Protein AF-A0A530GAD6-F1 (afdb_monomer)

pLDDT: mean 91.6, std 12.55, range [44.88, 98.88]

Radius of gyration: 22.88 Å; Cα contacts (8 Å, |Δi|>4): 470; chains: 1; bounding box: 46×37×87 Å

Foldseek 3Di:
DDDDCPVPDDDWDQAKEKDFADQDCVVFAFEWEQVQQPDQGKTKGKDASLVSRQVRMDIGRIPLAADDKDKWDKAKDFQAQFQVWAAPNFTWGWDCDPRKIFTAGPPGGGQWIWHADGRRMIMIMGNHGIDFDPCVVPVPCPRQKDWRAWRTMKIKTKMWGAHNVGRIDIDMDMDTCTVRYMYGHD

Nearest PDB structures (foldseek):
  4ki3-assembly4_L  TM=4.707E-01  e=9.978E-01  Yersinia pestis biovar Medievalis str. Harbin 35
  5jq6-assembly1_A  TM=2.395E-01  e=5.665E-01  Staphylococcus aureus
  3wyc-assembly1_B  TM=3.839E-01  e=6.836E+00  Ureibacillus thermosphaericus
  6wpx-assembly1_A  TM=1.412E-01  e=1.401E+00  Bacillus licheniformis

Structure (mmCIF, N/CA/C/O backbone):
data_AF-A0A530GAD6-F1
#
_entry.id   AF-A0A530GAD6-F1
#
loop_
_atom_site.group_PDB
_atom_site.id
_atom_site.type_symbol
_atom_site.label_atom_id
_atom_site.label_alt_id
_atom_site.label_comp_id
_atom_site.label_asym_id
_atom_site.label_entity_id
_atom_site.label_seq_id
_atom_site.pdbx_PDB_ins_code
_atom_site.Cartn_x
_atom_site.Cartn_y
_atom_site.Cartn_z
_atom_site.occupancy
_atom_site.B_iso_or_equiv
_atom_site.auth_seq_id
_atom_site.auth_comp_id
_atom_site.auth_asym_id
_atom_site.auth_atom_id
_atom_site.pdbx_PDB_model_num
ATOM 1 N N . MET A 1 1 ? -26.784 7.517 62.027 1.00 44.88 1 MET A N 1
ATOM 2 C CA . MET A 1 1 ? -26.936 6.560 60.916 1.00 44.88 1 MET A CA 1
ATOM 3 C C . MET A 1 1 ? -26.177 7.146 59.741 1.00 44.88 1 MET A C 1
ATOM 5 O O . MET A 1 1 ? -26.643 8.127 59.183 1.00 44.88 1 MET A O 1
ATOM 9 N N . SER A 1 2 ? -24.962 6.662 59.487 1.00 61.94 2 SER A N 1
ATOM 10 C CA . SER A 1 2 ? -24.194 7.026 58.292 1.00 61.94 2 SER A CA 1
ATOM 11 C C . SER A 1 2 ? -24.569 6.016 57.224 1.00 61.94 2 SER A C 1
ATOM 13 O O . SER A 1 2 ? -24.397 4.819 57.446 1.00 61.94 2 SER A O 1
ATOM 15 N N . THR A 1 3 ? -25.150 6.474 56.126 1.00 65.38 3 THR A N 1
ATOM 16 C CA . THR A 1 3 ? -25.434 5.625 54.972 1.00 65.38 3 THR A CA 1
ATOM 17 C C . THR A 1 3 ? -24.118 5.438 54.227 1.00 65.38 3 THR A C 1
ATOM 19 O O . THR A 1 3 ? -23.579 6.396 53.681 1.00 65.38 3 THR A O 1
ATOM 22 N N . ASP A 1 4 ? -23.557 4.234 54.293 1.00 67.56 4 ASP A N 1
ATOM 23 C CA . ASP A 1 4 ? -22.415 3.835 53.474 1.00 67.56 4 ASP A CA 1
ATOM 24 C C . ASP A 1 4 ? -22.883 3.696 52.019 1.00 67.56 4 ASP A C 1
ATOM 26 O O . ASP A 1 4 ? -23.786 2.912 51.724 1.00 67.56 4 ASP A O 1
ATOM 30 N N . LEU A 1 5 ? -22.312 4.512 51.134 1.00 67.12 5 LEU A N 1
ATOM 31 C CA . LEU A 1 5 ? -22.577 4.502 49.693 1.00 67.12 5 LEU A CA 1
ATOM 32 C C . LEU A 1 5 ? -21.425 3.847 48.907 1.00 67.12 5 LEU A C 1
ATOM 34 O O . LEU A 1 5 ? -21.499 3.756 47.685 1.00 67.12 5 LEU A O 1
ATOM 38 N N . GLY A 1 6 ? -20.364 3.384 49.581 1.00 60.66 6 GLY A N 1
ATOM 39 C CA . GLY A 1 6 ? -19.106 2.967 48.956 1.00 60.66 6 GLY A CA 1
ATOM 40 C C . GLY A 1 6 ? -19.167 1.667 48.148 1.00 60.66 6 GLY A C 1
ATOM 41 O O . GLY A 1 6 ? -18.242 1.389 47.395 1.00 60.66 6 GLY A O 1
ATOM 42 N N . GLY A 1 7 ? -20.242 0.882 48.275 1.00 59.56 7 GLY A N 1
ATOM 43 C CA . GLY A 1 7 ? -20.440 -0.365 47.521 1.00 59.56 7 GLY A CA 1
ATOM 44 C C . GLY A 1 7 ? -21.379 -0.261 46.314 1.00 59.56 7 GLY A C 1
ATOM 45 O O . GLY A 1 7 ? -21.524 -1.240 45.590 1.00 59.56 7 GLY A O 1
ATOM 46 N N . ASN A 1 8 ? -22.029 0.891 46.107 1.00 58.72 8 ASN A N 1
ATOM 47 C CA . ASN A 1 8 ? -23.091 1.074 45.105 1.00 58.72 8 ASN A CA 1
ATOM 48 C C . ASN A 1 8 ? -22.800 2.186 44.084 1.00 58.72 8 ASN A C 1
ATOM 50 O O . ASN A 1 8 ? -23.647 2.456 43.234 1.00 58.72 8 ASN A O 1
ATOM 54 N N . ILE A 1 9 ? -21.639 2.841 44.178 1.00 67.12 9 ILE A N 1
ATOM 55 C CA . ILE A 1 9 ? -21.182 3.836 43.206 1.00 67.12 9 ILE A CA 1
ATOM 56 C C . ILE A 1 9 ? -20.204 3.134 42.262 1.00 67.12 9 ILE A C 1
ATOM 58 O O . ILE A 1 9 ? -19.034 2.956 42.595 1.00 67.12 9 ILE A O 1
ATOM 62 N N . GLY A 1 10 ? -20.713 2.692 41.113 1.00 63.88 10 GLY A N 1
ATOM 63 C CA . GLY A 1 10 ? -19.897 2.380 39.944 1.00 63.88 10 GLY A CA 1
ATOM 64 C C . GLY A 1 10 ? -19.768 3.641 39.097 1.00 63.88 10 GLY A C 1
ATOM 65 O O . GLY A 1 10 ? -20.766 4.321 38.869 1.00 63.88 10 GLY A O 1
ATOM 66 N N . PHE A 1 11 ? -18.547 3.969 38.690 1.00 64.12 11 PHE A N 1
ATOM 67 C CA . PHE A 1 11 ? -18.317 4.848 37.552 1.00 64.12 11 PHE A CA 1
ATOM 68 C C . PHE A 1 11 ? -18.058 3.901 36.391 1.00 64.12 11 PHE A C 1
ATOM 70 O O . PHE A 1 11 ? -17.063 3.171 36.424 1.00 64.12 11 PHE A O 1
ATOM 77 N N . ASP A 1 12 ? -18.997 3.827 35.456 1.00 67.44 12 ASP A N 1
ATOM 78 C CA . ASP A 1 12 ? -18.700 3.193 34.180 1.00 67.44 12 ASP A CA 1
ATOM 79 C C . ASP A 1 12 ? -17.682 4.098 33.456 1.00 67.44 12 ASP A C 1
ATOM 81 O O . ASP A 1 12 ? -17.669 5.310 33.667 1.00 67.44 12 ASP A O 1
ATOM 85 N N . ASP A 1 13 ? -16.728 3.502 32.740 1.00 70.00 13 ASP A N 1
ATOM 86 C CA . ASP A 1 13 ? -15.717 4.271 32.007 1.00 70.00 13 ASP A CA 1
ATOM 87 C C . ASP A 1 13 ? -16.354 4.820 30.732 1.00 70.00 13 ASP A C 1
ATOM 89 O O . ASP A 1 13 ? -16.746 4.050 29.849 1.00 70.00 13 ASP A O 1
ATOM 93 N N . ASP A 1 14 ? -16.481 6.139 30.684 1.00 80.06 14 ASP A N 1
ATOM 94 C CA . ASP A 1 14 ? -17.111 6.876 29.590 1.00 80.06 14 ASP A CA 1
ATOM 95 C C . ASP A 1 14 ? -16.174 6.933 28.363 1.00 80.06 14 ASP A C 1
ATOM 97 O O . ASP A 1 14 ? -16.618 6.941 27.224 1.00 80.06 14 ASP A O 1
ATOM 101 N N . ILE A 1 15 ? -14.849 6.839 28.561 1.00 87.31 15 ILE A N 1
ATOM 102 C CA . ILE A 1 15 ? -13.878 7.058 27.480 1.00 87.31 15 ILE A CA 1
ATOM 103 C C . ILE A 1 15 ? -13.803 5.835 26.543 1.00 87.31 15 ILE A C 1
ATOM 105 O O . ILE A 1 15 ? -13.568 4.703 26.992 1.00 87.31 15 ILE A O 1
ATOM 109 N N . PRO A 1 16 ? -13.877 6.024 25.213 1.00 95.88 16 PRO A N 1
ATOM 110 C CA . PRO A 1 16 ? -13.772 4.926 24.277 1.00 95.88 16 PRO A CA 1
ATOM 111 C C . PRO A 1 16 ? -12.318 4.459 24.173 1.00 95.88 16 PRO A C 1
ATOM 113 O O . PRO A 1 16 ? -11.353 5.174 24.446 1.00 95.88 16 PRO A O 1
ATOM 116 N N . SER A 1 17 ? -12.125 3.230 23.713 1.00 96.06 17 SER A N 1
ATOM 117 C CA . SER A 1 17 ? -10.806 2.684 23.401 1.00 96.06 17 SER A CA 1
ATOM 118 C C . SER A 1 17 ? -10.867 1.787 22.172 1.00 96.06 17 SER A C 1
ATOM 120 O O . SER A 1 17 ? -11.937 1.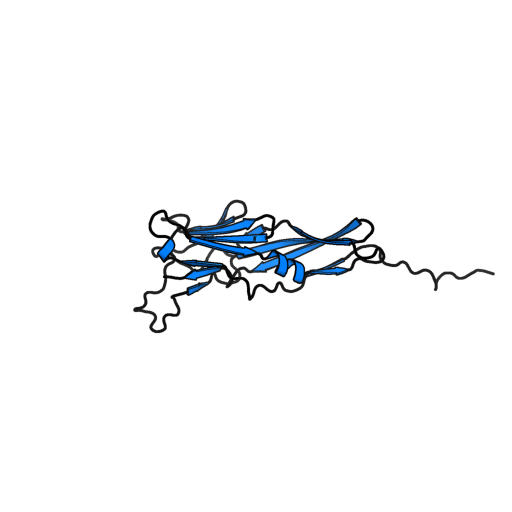428 21.679 1.00 96.06 17 SER A O 1
ATOM 122 N N . LEU A 1 18 ? -9.703 1.425 21.635 1.00 97.62 18 LEU A N 1
ATOM 123 C CA . LEU A 1 18 ? -9.624 0.456 20.552 1.00 97.62 18 LEU A CA 1
ATOM 124 C C . LEU A 1 18 ? -8.377 -0.405 20.644 1.00 97.62 18 LEU A C 1
ATOM 126 O O . LEU A 1 18 ? -7.340 0.006 21.166 1.00 97.62 18 LEU A O 1
ATOM 130 N N . THR A 1 19 ? -8.481 -1.591 20.058 1.00 97.62 19 THR A N 1
ATOM 131 C CA . THR A 1 19 ? -7.335 -2.451 19.776 1.00 97.62 19 THR A CA 1
ATOM 132 C C . THR A 1 19 ? -7.214 -2.658 18.274 1.00 97.62 19 THR A C 1
ATOM 134 O O . THR A 1 19 ? -8.217 -2.719 17.559 1.00 97.62 19 THR A O 1
ATOM 137 N N . VAL A 1 20 ? -5.974 -2.729 17.797 1.00 97.88 20 VAL A N 1
ATOM 138 C CA . VAL A 1 20 ? -5.651 -2.981 16.392 1.00 97.88 20 VAL A CA 1
ATOM 139 C C . VAL A 1 20 ? -5.006 -4.357 16.308 1.00 97.88 20 VAL A C 1
ATOM 141 O O . VAL A 1 20 ? -3.983 -4.611 16.944 1.00 97.88 20 VAL A O 1
ATOM 144 N N . GLY A 1 21 ? -5.647 -5.254 15.570 1.00 97.19 21 GLY A N 1
ATOM 145 C CA . GLY A 1 21 ? -5.148 -6.583 15.250 1.00 97.19 21 GLY A CA 1
ATOM 146 C C . GLY A 1 21 ? -4.355 -6.608 13.945 1.00 97.19 21 GLY A C 1
ATOM 147 O O . GLY A 1 21 ? -3.963 -5.581 13.394 1.00 97.19 21 GLY A O 1
ATOM 148 N N . THR A 1 22 ? -4.126 -7.816 13.440 1.00 96.12 22 THR A N 1
ATOM 149 C CA . THR A 1 22 ? -3.489 -8.033 12.139 1.00 96.12 22 THR A CA 1
ATOM 150 C C . THR A 1 22 ? -4.446 -7.652 11.012 1.00 96.12 22 THR A C 1
ATOM 152 O O . THR A 1 22 ? -5.594 -8.100 10.991 1.00 96.12 22 THR A O 1
ATOM 155 N N . VAL A 1 23 ? -3.966 -6.845 10.067 1.00 97.69 23 VAL A N 1
ATOM 156 C CA . VAL A 1 23 ? -4.655 -6.617 8.793 1.00 97.69 23 VAL A CA 1
ATOM 157 C C . VAL A 1 23 ? -4.572 -7.908 7.979 1.00 97.69 23 VAL A C 1
ATOM 159 O O . VAL A 1 23 ? -3.530 -8.549 7.946 1.00 97.69 23 VAL A O 1
ATOM 162 N N . ASN A 1 24 ? -5.687 -8.343 7.394 1.00 95.88 24 ASN A N 1
ATOM 163 C CA . ASN A 1 24 ? -5.696 -9.489 6.489 1.00 95.88 24 ASN A CA 1
ATOM 164 C C . ASN A 1 24 ? -5.748 -8.982 5.048 1.00 95.88 24 ASN A C 1
ATOM 166 O O . ASN A 1 24 ? -6.817 -8.624 4.551 1.00 95.88 24 ASN A O 1
ATOM 170 N N . GLU A 1 25 ? -4.589 -8.956 4.399 1.00 93.50 25 GLU A N 1
ATOM 171 C CA . GLU A 1 25 ? -4.427 -8.547 3.002 1.00 93.50 25 GLU A CA 1
ATOM 172 C C . GLU A 1 25 ? -4.198 -9.717 2.034 1.00 93.50 25 GLU A C 1
ATOM 174 O O . GLU A 1 25 ? -3.983 -9.486 0.851 1.00 93.50 25 GLU A O 1
ATOM 179 N N . SER A 1 26 ? -4.292 -10.977 2.478 1.00 90.94 26 SER A N 1
ATOM 180 C CA . SER A 1 26 ? -3.929 -12.146 1.650 1.00 90.94 26 SER A CA 1
ATOM 181 C C . SER A 1 26 ? -4.777 -12.330 0.383 1.00 90.94 26 SER A C 1
ATOM 183 O O . SER A 1 26 ? -4.405 -13.103 -0.493 1.00 90.94 26 SER A O 1
ATOM 185 N N . ALA A 1 27 ? -5.933 -11.667 0.295 1.00 92.56 27 ALA A N 1
ATOM 186 C CA . ALA A 1 27 ? -6.810 -11.681 -0.879 1.00 92.56 27 ALA A CA 1
ATOM 187 C C . ALA A 1 27 ? -6.708 -10.403 -1.734 1.00 92.56 27 ALA A C 1
ATOM 189 O O . ALA A 1 27 ? -7.470 -10.247 -2.687 1.00 92.56 27 ALA A O 1
ATOM 190 N N . ILE A 1 28 ? -5.832 -9.466 -1.366 1.00 97.38 28 ILE A N 1
ATOM 191 C CA . ILE A 1 28 ? -5.673 -8.177 -2.037 1.00 97.38 28 ILE A CA 1
ATOM 192 C C . ILE A 1 28 ? -4.409 -8.243 -2.887 1.00 97.38 28 ILE A C 1
ATOM 194 O O . ILE A 1 28 ? 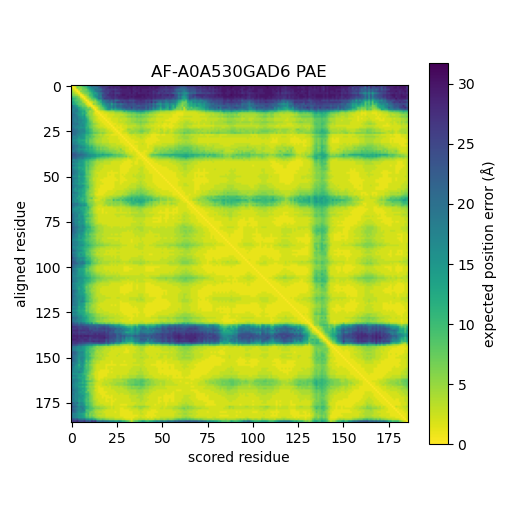-3.308 -8.309 -2.355 1.00 97.38 28 ILE A O 1
ATOM 198 N N . THR A 1 29 ? -4.560 -8.204 -4.205 1.00 97.25 29 THR A N 1
ATOM 199 C CA . THR A 1 29 ? -3.434 -8.228 -5.144 1.00 97.25 29 THR A CA 1
ATOM 200 C C . THR A 1 29 ? -3.637 -7.177 -6.224 1.00 97.25 29 THR A C 1
ATOM 202 O O . THR A 1 29 ? -4.753 -6.972 -6.707 1.00 97.25 29 THR A O 1
ATOM 205 N N . LEU A 1 30 ? -2.556 -6.508 -6.598 1.00 98.25 30 LEU A N 1
ATOM 206 C CA . LEU A 1 30 ? -2.474 -5.543 -7.679 1.00 98.25 30 LEU A CA 1
ATOM 207 C C . LEU A 1 30 ? -1.379 -6.046 -8.609 1.00 98.25 30 LEU A C 1
ATOM 209 O O . LEU A 1 30 ? -0.214 -6.044 -8.223 1.00 98.25 30 LEU A O 1
ATOM 213 N N . VAL A 1 31 ? -1.767 -6.493 -9.798 1.00 97.62 31 VAL A N 1
ATOM 214 C CA . VAL A 1 31 ? -0.844 -7.078 -10.770 1.00 97.62 31 VAL A CA 1
ATOM 215 C C . VAL A 1 31 ? -0.975 -6.322 -12.078 1.00 97.62 31 VAL A C 1
ATOM 217 O O . VAL A 1 31 ? -2.093 -6.151 -12.567 1.00 97.62 31 VAL A O 1
ATOM 220 N N . THR A 1 32 ? 0.147 -5.834 -12.592 1.00 97.62 32 THR A N 1
ATOM 221 C CA . THR A 1 32 ? 0.251 -5.224 -13.923 1.00 97.62 32 THR A CA 1
ATOM 222 C C . THR A 1 32 ? 1.028 -6.128 -14.870 1.00 97.62 32 THR A C 1
ATOM 224 O O . THR A 1 32 ? 1.715 -7.043 -14.426 1.00 97.62 32 THR A O 1
ATOM 227 N N . GLN A 1 33 ? 0.910 -5.854 -16.164 1.00 95.31 33 GLN A N 1
ATOM 228 C CA . GLN A 1 33 ? 1.501 -6.623 -17.248 1.00 95.31 33 GLN A CA 1
ATOM 229 C C . GLN A 1 33 ? 2.548 -5.816 -18.019 1.00 95.31 33 GLN A C 1
ATOM 231 O O . GLN A 1 33 ? 2.244 -4.792 -18.643 1.00 95.31 33 GLN A O 1
ATOM 236 N N . ASP A 1 34 ? 3.777 -6.321 -18.042 1.00 92.12 34 ASP A N 1
ATOM 237 C CA . ASP A 1 34 ? 4.932 -5.740 -18.719 1.00 92.12 34 ASP A CA 1
ATOM 238 C C . ASP A 1 34 ? 4.656 -5.502 -20.205 1.00 92.12 34 ASP A C 1
ATOM 240 O O . ASP A 1 34 ? 4.938 -4.414 -20.726 1.00 92.12 34 ASP A O 1
ATOM 244 N N . ALA A 1 35 ? 4.011 -6.458 -20.882 1.00 90.50 35 ALA A N 1
ATOM 245 C CA . ALA A 1 35 ? 3.670 -6.349 -22.299 1.00 90.50 35 ALA A CA 1
ATOM 246 C C . ALA A 1 35 ? 2.736 -5.168 -22.623 1.00 90.50 35 ALA A C 1
ATOM 248 O O . ALA A 1 35 ? 2.672 -4.710 -23.770 1.00 90.50 35 ALA A O 1
ATOM 249 N N . GLN A 1 36 ? 2.029 -4.630 -21.625 1.00 91.38 36 GLN A N 1
ATOM 250 C CA . GLN A 1 36 ? 1.154 -3.465 -21.770 1.00 91.38 36 GLN A CA 1
ATOM 251 C C . GLN A 1 36 ? 1.887 -2.126 -21.568 1.00 91.38 36 GLN A C 1
ATOM 253 O O . GLN A 1 36 ? 1.292 -1.061 -21.743 1.00 91.38 36 GLN A O 1
ATOM 258 N N . THR A 1 37 ? 3.191 -2.155 -21.282 1.00 90.44 37 THR A N 1
ATOM 259 C CA . THR A 1 37 ? 4.022 -0.963 -21.025 1.00 90.44 37 THR A CA 1
ATOM 260 C C . THR A 1 37 ? 4.941 -0.579 -22.194 1.00 90.44 37 THR A C 1
ATOM 262 O O . THR A 1 37 ? 5.872 0.213 -22.060 1.00 90.44 37 THR A O 1
ATOM 265 N N . ILE A 1 38 ? 4.685 -1.115 -23.394 1.00 85.12 38 ILE A N 1
ATOM 266 C CA . ILE A 1 38 ? 5.527 -0.872 -24.574 1.00 85.12 38 ILE A CA 1
ATOM 267 C C . ILE A 1 38 ? 5.428 0.589 -25.047 1.00 85.12 38 ILE A C 1
ATOM 269 O O . ILE A 1 38 ? 4.367 1.091 -25.431 1.00 85.12 38 ILE A O 1
ATOM 273 N N . GLY A 1 39 ? 6.581 1.256 -25.138 1.00 85.75 39 GLY A N 1
ATOM 274 C CA . GLY A 1 39 ? 6.679 2.625 -25.640 1.00 85.75 39 GLY A CA 1
ATOM 275 C C . GLY A 1 39 ? 6.134 3.635 -24.623 1.00 85.75 39 GLY A C 1
ATOM 276 O O . GLY A 1 39 ? 6.631 3.670 -23.507 1.00 85.75 39 GLY A O 1
ATOM 277 N N . PRO A 1 40 ? 5.176 4.510 -24.987 1.00 88.31 40 PRO A N 1
ATOM 278 C CA . PRO A 1 40 ? 4.572 5.459 -24.049 1.00 88.31 40 PRO A CA 1
ATOM 279 C C . PRO A 1 40 ? 3.368 4.880 -23.281 1.00 88.31 40 PRO A C 1
ATOM 281 O O . PRO A 1 40 ? 2.653 5.644 -22.633 1.00 88.31 40 PRO A O 1
ATOM 284 N N . ALA A 1 41 ? 3.067 3.587 -23.444 1.00 94.12 41 ALA A N 1
ATOM 285 C CA . ALA A 1 41 ? 1.944 2.934 -22.782 1.00 94.12 41 ALA A CA 1
ATOM 286 C C . ALA A 1 41 ? 2.250 2.640 -21.305 1.00 94.12 41 ALA A C 1
ATOM 288 O O . ALA A 1 41 ? 3.405 2.595 -20.893 1.00 94.12 41 ALA A O 1
ATOM 289 N N . SER A 1 42 ? 1.198 2.438 -20.518 1.00 96.50 42 SER A N 1
ATOM 290 C CA . SER A 1 42 ? 1.278 2.093 -19.101 1.00 96.50 42 SER A CA 1
ATOM 291 C C . SER A 1 42 ? 0.129 1.164 -18.739 1.00 96.50 42 SER A C 1
ATOM 293 O O . SER A 1 42 ? -0.975 1.350 -19.261 1.00 96.50 42 SER A O 1
ATOM 295 N N . ASP A 1 43 ? 0.354 0.271 -17.784 1.00 98.19 43 ASP A N 1
ATOM 296 C CA . ASP A 1 43 ? -0.689 -0.566 -17.190 1.00 98.19 43 ASP A CA 1
ATOM 297 C C . ASP A 1 43 ? -0.992 -0.129 -15.753 1.00 98.19 43 ASP A C 1
ATOM 299 O O . ASP A 1 43 ? -0.197 0.557 -15.104 1.00 98.19 43 ASP A O 1
ATOM 303 N N . THR A 1 44 ? -2.187 -0.433 -15.256 1.00 98.12 44 THR A N 1
ATOM 304 C CA . THR A 1 44 ? -2.626 -0.050 -13.919 1.00 98.12 44 THR A CA 1
ATOM 305 C C . THR A 1 44 ? -3.555 -1.080 -13.290 1.00 98.12 44 THR A C 1
ATOM 307 O O . THR A 1 44 ? -4.590 -1.433 -13.850 1.00 98.12 44 THR A O 1
ATOM 310 N N . ALA A 1 45 ? -3.254 -1.440 -12.044 1.00 98.56 45 ALA A N 1
ATOM 311 C CA . ALA A 1 45 ? -4.105 -2.246 -11.180 1.00 98.56 45 ALA A CA 1
ATOM 312 C C . ALA A 1 45 ? -4.463 -1.477 -9.905 1.00 98.56 45 ALA A C 1
ATOM 314 O O . ALA A 1 45 ? -3.712 -0.621 -9.442 1.00 98.56 45 ALA A O 1
ATOM 315 N N . SER A 1 46 ? -5.623 -1.767 -9.316 1.00 98.50 46 SER A N 1
ATOM 316 C CA . SER A 1 46 ? -6.044 -1.122 -8.069 1.00 98.50 46 SER A CA 1
ATOM 317 C C . SER A 1 46 ? -6.871 -2.047 -7.192 1.00 98.50 46 SER A C 1
ATOM 319 O O . SER A 1 46 ? -7.619 -2.888 -7.690 1.00 98.50 46 SER A O 1
ATOM 321 N N . ALA A 1 47 ? -6.747 -1.868 -5.880 1.00 98.44 47 ALA A N 1
ATOM 322 C CA . ALA A 1 47 ? -7.537 -2.590 -4.896 1.00 98.44 47 ALA A CA 1
ATOM 323 C C . ALA A 1 47 ? -7.720 -1.760 -3.618 1.00 98.44 47 ALA A C 1
ATOM 325 O O . ALA A 1 47 ? -6.875 -0.939 -3.256 1.00 98.44 47 ALA A O 1
ATOM 326 N N . SER A 1 48 ? -8.841 -1.965 -2.924 1.00 98.12 48 SER A N 1
ATOM 327 C CA . SER A 1 48 ? -9.143 -1.249 -1.682 1.00 98.12 48 SER A CA 1
ATOM 328 C C . SER A 1 48 ? -8.680 -2.026 -0.455 1.00 98.12 48 SER A C 1
ATOM 330 O O . SER A 1 48 ? -9.050 -3.183 -0.267 1.00 98.12 48 SER A O 1
ATOM 332 N N . PHE A 1 49 ? -7.945 -1.346 0.424 1.00 98.38 49 PHE A N 1
ATOM 333 C CA . PHE A 1 49 ? -7.523 -1.856 1.731 1.00 98.38 49 PHE A CA 1
ATOM 334 C C . PHE A 1 49 ? -8.473 -1.436 2.861 1.00 98.38 49 PHE A C 1
ATOM 336 O O . PHE A 1 49 ? -8.304 -1.857 4.006 1.00 98.38 49 PHE A O 1
ATOM 343 N N . ALA A 1 50 ? -9.497 -0.629 2.567 1.00 97.88 50 ALA A N 1
ATOM 344 C CA . ALA A 1 50 ? -10.356 -0.032 3.586 1.00 97.88 50 ALA A CA 1
ATOM 345 C C . ALA A 1 50 ? -11.091 -1.067 4.441 1.00 97.88 50 ALA A C 1
ATOM 347 O O . ALA A 1 50 ? -11.116 -0.952 5.665 1.00 97.88 50 ALA A O 1
ATOM 348 N N . ALA A 1 51 ? -11.639 -2.108 3.808 1.00 97.81 51 ALA A N 1
ATOM 349 C CA . ALA A 1 51 ? -12.339 -3.173 4.518 1.00 97.81 51 ALA A CA 1
ATOM 350 C C . ALA A 1 51 ? -11.395 -3.983 5.421 1.00 97.81 51 ALA A C 1
ATOM 352 O O . ALA A 1 51 ? -11.756 -4.289 6.555 1.00 97.81 51 ALA A O 1
ATOM 353 N N . ALA A 1 52 ? -10.180 -4.285 4.950 1.00 98.12 52 ALA A N 1
ATOM 354 C CA . ALA A 1 52 ? -9.180 -5.014 5.728 1.00 98.12 52 ALA A CA 1
ATOM 355 C C . ALA A 1 52 ? -8.700 -4.199 6.939 1.00 98.12 52 ALA A C 1
ATOM 357 O O . ALA A 1 52 ? -8.581 -4.732 8.040 1.00 98.12 52 ALA A O 1
ATOM 358 N N . PHE A 1 53 ? -8.496 -2.891 6.757 1.00 98.50 53 PHE A N 1
ATOM 359 C CA . PHE A 1 53 ? -8.116 -1.979 7.835 1.00 98.50 53 PHE A CA 1
ATOM 360 C C . PHE A 1 53 ? -9.231 -1.833 8.871 1.00 98.50 53 PHE A C 1
ATOM 362 O O . PHE A 1 53 ? -8.959 -1.890 10.066 1.00 98.50 53 PHE A O 1
ATOM 369 N N . LEU A 1 54 ? -10.484 -1.688 8.429 1.00 98.12 54 LEU A N 1
ATOM 370 C CA . LEU A 1 54 ? -11.629 -1.610 9.335 1.00 98.12 54 LEU A CA 1
ATOM 371 C C . LEU A 1 54 ? -11.811 -2.915 10.122 1.00 98.12 54 LEU A C 1
ATOM 373 O O . LEU A 1 54 ? -12.035 -2.872 11.326 1.00 98.12 54 LEU A O 1
ATOM 377 N N . ALA A 1 55 ? -11.666 -4.069 9.464 1.00 97.94 55 ALA A N 1
ATOM 378 C CA . ALA A 1 55 ? -11.779 -5.379 10.104 1.00 97.94 55 ALA A CA 1
ATOM 379 C C . ALA A 1 55 ? -10.670 -5.653 11.136 1.00 97.94 55 ALA A C 1
ATOM 381 O O . ALA A 1 55 ? -10.877 -6.437 12.060 1.00 97.94 55 ALA A O 1
ATOM 382 N N . ALA A 1 56 ? -9.508 -5.005 11.001 1.00 97.81 56 ALA A N 1
ATOM 383 C CA . ALA A 1 56 ? -8.420 -5.102 11.969 1.00 97.81 56 ALA A CA 1
ATOM 384 C C . ALA A 1 56 ? -8.681 -4.296 13.255 1.00 97.81 56 ALA A C 1
ATOM 386 O O . ALA A 1 56 ? -7.958 -4.467 14.234 1.00 97.81 56 ALA A O 1
ATOM 387 N N . VAL A 1 57 ? -9.690 -3.422 13.285 1.00 98.25 57 VAL A N 1
ATOM 388 C CA . VAL A 1 57 ? -9.994 -2.575 14.444 1.00 98.25 57 VAL A CA 1
ATOM 389 C C . VAL A 1 57 ? -11.120 -3.187 15.266 1.00 98.25 57 VAL A C 1
ATOM 391 O O . VAL A 1 57 ? -12.214 -3.430 14.766 1.00 98.25 57 VAL A O 1
ATOM 394 N N . THR A 1 58 ? -10.872 -3.388 16.561 1.00 97.75 58 THR A N 1
ATOM 395 C CA . THR A 1 58 ? -11.904 -3.777 17.532 1.00 97.75 58 THR A CA 1
ATOM 396 C C . THR A 1 58 ? -12.179 -2.603 18.477 1.00 97.75 58 THR A C 1
ATOM 398 O O . THR A 1 58 ? -11.333 -2.317 19.334 1.00 97.75 58 THR A O 1
ATOM 401 N N . PRO A 1 59 ? -13.318 -1.898 18.320 1.00 96.81 59 PRO A N 1
ATOM 402 C CA . PRO A 1 59 ? -13.683 -0.760 19.159 1.00 96.81 59 PRO A CA 1
ATOM 403 C C . PRO A 1 59 ? -14.289 -1.194 2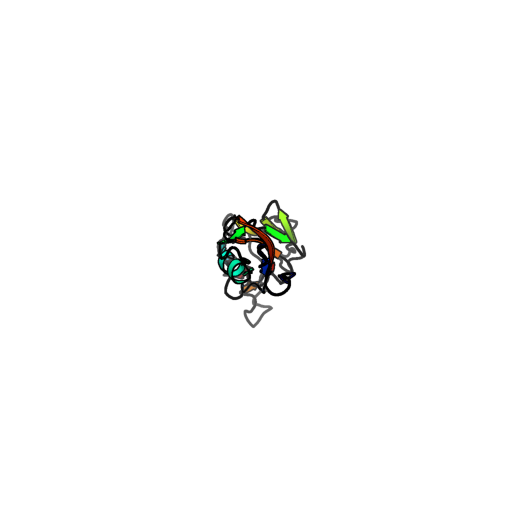0.503 1.00 96.81 59 PRO A C 1
ATOM 405 O O . PRO A 1 59 ? -14.963 -2.220 20.597 1.00 96.81 59 PRO A O 1
ATOM 408 N N . SER A 1 60 ? -14.103 -0.360 21.525 1.00 95.94 60 SER A N 1
ATOM 409 C CA . SER A 1 60 ? -14.839 -0.369 22.790 1.00 95.94 60 SER A CA 1
ATOM 410 C C . SER A 1 60 ? -15.380 1.036 23.030 1.00 95.94 60 SER A C 1
ATOM 412 O O . SER A 1 60 ? -14.602 1.978 23.125 1.00 95.94 60 SER A O 1
ATOM 414 N N . TYR A 1 61 ? -16.700 1.179 23.118 1.00 94.12 61 TYR A N 1
ATOM 415 C CA . TYR A 1 61 ? -17.366 2.486 23.176 1.00 94.12 61 TYR A CA 1
ATOM 416 C C . TYR A 1 61 ? -17.687 2.976 24.594 1.00 94.12 61 TYR A C 1
ATOM 418 O O . TYR A 1 61 ? -18.459 3.909 24.746 1.00 94.12 61 TYR A O 1
ATOM 426 N N . GLY A 1 62 ? -17.168 2.308 25.626 1.00 91.06 62 GLY A N 1
ATOM 427 C CA . GLY A 1 62 ? -17.429 2.710 27.008 1.00 91.06 62 GLY A CA 1
ATOM 428 C C . GLY A 1 62 ? -18.911 2.650 27.397 1.00 91.06 62 GLY A C 1
ATOM 429 O O . GLY A 1 62 ? -19.708 1.901 26.812 1.00 91.06 62 GLY A O 1
ATOM 430 N N . ALA A 1 63 ? -19.254 3.413 28.430 1.00 91.06 63 ALA A N 1
ATOM 431 C CA . ALA A 1 63 ? -20.591 3.507 29.008 1.00 91.06 63 ALA A CA 1
ATOM 432 C C . ALA A 1 63 ? -21.604 4.226 28.101 1.00 91.06 63 ALA A C 1
ATOM 434 O O . ALA A 1 63 ? -22.792 3.885 28.118 1.00 91.06 63 ALA A O 1
ATOM 435 N N . ASP A 1 64 ? -21.136 5.164 27.272 1.00 88.62 64 ASP A N 1
ATOM 436 C CA . ASP A 1 64 ? -21.973 6.011 26.410 1.00 88.62 64 ASP A CA 1
ATOM 437 C C . ASP A 1 64 ? -22.576 5.268 25.214 1.00 88.62 64 ASP A C 1
ATOM 439 O O . ASP A 1 64 ? -23.457 5.770 24.507 1.00 88.62 64 ASP A O 1
ATOM 443 N N . GLY A 1 65 ? -22.169 4.012 25.028 1.00 90.00 65 GLY A N 1
ATOM 444 C CA . GLY A 1 65 ? -22.698 3.135 24.002 1.00 90.00 65 GLY A CA 1
ATOM 445 C C . GLY A 1 65 ? -22.130 3.438 22.619 1.00 90.00 65 GLY A C 1
ATOM 446 O O . GLY A 1 65 ? -21.298 4.314 22.413 1.00 90.00 65 GLY A O 1
ATOM 447 N N . ALA A 1 66 ? -22.547 2.639 21.639 1.00 93.94 66 ALA A N 1
ATOM 448 C CA . ALA A 1 66 ? -21.911 2.640 20.328 1.00 93.94 66 ALA A CA 1
ATOM 449 C C . ALA A 1 66 ? -22.105 3.954 19.555 1.00 93.94 66 ALA A C 1
ATOM 451 O O . ALA A 1 66 ? -23.239 4.381 19.332 1.00 93.94 66 ALA A O 1
ATOM 452 N N . GLY A 1 67 ? -20.997 4.511 19.060 1.00 95.12 67 GLY A N 1
ATOM 453 C CA . GLY A 1 67 ? -20.981 5.592 18.076 1.00 95.12 67 GLY A CA 1
ATOM 454 C C . GLY A 1 67 ? -20.512 5.098 16.706 1.00 95.12 67 GLY A C 1
ATOM 455 O O . GLY A 1 67 ? -21.251 4.420 15.991 1.00 95.12 67 GLY A O 1
ATOM 456 N N . SER A 1 68 ? -19.285 5.447 16.311 1.00 96.94 68 SER A N 1
ATOM 457 C CA . SER A 1 68 ? -18.720 5.130 14.994 1.00 96.94 68 SER A CA 1
ATOM 458 C C . SER A 1 68 ? -17.272 4.640 15.043 1.00 96.94 68 SER A C 1
ATOM 460 O O . SER A 1 68 ? -16.541 4.849 16.009 1.00 96.94 68 SER A O 1
ATOM 462 N N . THR A 1 69 ? -16.844 3.977 13.970 1.00 97.81 69 THR A N 1
ATOM 463 C CA . THR A 1 69 ? -15.440 3.634 13.733 1.00 97.81 69 THR A CA 1
ATOM 464 C C . THR A 1 69 ? -15.094 3.975 12.295 1.00 97.81 69 THR A C 1
ATOM 466 O O . THR A 1 69 ? -15.746 3.499 11.367 1.00 97.81 69 THR A O 1
ATOM 469 N N . VAL A 1 70 ? -14.087 4.825 12.116 1.00 98.00 70 VAL A N 1
ATOM 470 C CA . VAL A 1 70 ? -13.695 5.376 10.817 1.00 98.00 70 VAL A CA 1
ATOM 471 C C . VAL A 1 70 ? -12.202 5.165 10.611 1.00 98.00 70 VAL A C 1
ATOM 473 O O . VAL A 1 70 ? -11.408 5.423 11.512 1.00 98.00 70 VAL A O 1
ATOM 476 N N . ILE A 1 71 ? -11.818 4.728 9.410 1.00 98.50 71 ILE A N 1
ATOM 477 C CA . ILE A 1 71 ? -10.421 4.701 8.970 1.00 98.50 71 ILE A CA 1
ATOM 478 C C . ILE A 1 71 ? -10.196 5.877 8.023 1.00 98.50 71 ILE A C 1
ATOM 480 O O . ILE A 1 71 ? -10.973 6.083 7.092 1.00 98.50 71 ILE A O 1
ATOM 484 N N . SER A 1 72 ? -9.153 6.666 8.264 1.00 98.19 72 SER A N 1
ATOM 485 C CA . SER A 1 72 ? -8.830 7.828 7.432 1.00 98.19 72 SER A CA 1
ATOM 486 C C . SER A 1 72 ? -7.335 8.143 7.441 1.00 98.19 72 SER A C 1
ATOM 488 O O . SER A 1 72 ? -6.579 7.607 8.247 1.00 98.19 72 SER A O 1
ATOM 490 N N . GLY A 1 73 ? -6.893 9.026 6.541 1.00 98.06 73 GLY A N 1
ATOM 491 C CA . GLY A 1 73 ? -5.499 9.478 6.513 1.00 98.06 73 GLY A CA 1
ATOM 492 C C . GLY A 1 73 ? -4.522 8.436 5.968 1.00 98.06 73 GLY A C 1
ATOM 493 O O . GLY A 1 73 ? -3.412 8.321 6.482 1.00 98.06 73 GLY A O 1
ATOM 494 N N . TYR A 1 74 ? -4.934 7.681 4.945 1.00 98.50 74 TYR A N 1
ATOM 495 C CA . TYR A 1 74 ? -4.082 6.696 4.283 1.00 98.50 74 TYR A CA 1
ATOM 496 C C . TYR A 1 74 ? -2.788 7.325 3.751 1.00 98.50 74 TYR A C 1
ATOM 498 O O . TYR A 1 74 ? -2.810 8.323 3.026 1.00 98.50 74 TYR A O 1
ATOM 506 N N . THR A 1 75 ? -1.651 6.723 4.087 1.00 98.50 75 THR A N 1
ATOM 507 C CA . THR A 1 75 ? -0.339 7.143 3.596 1.00 98.50 75 THR A CA 1
ATOM 508 C C . THR A 1 75 ? 0.558 5.943 3.336 1.00 98.50 75 THR A C 1
ATOM 510 O O . THR A 1 75 ? 0.522 4.946 4.056 1.00 98.50 75 THR A O 1
ATOM 513 N N . LEU A 1 76 ? 1.380 6.054 2.297 1.00 98.69 76 LEU A N 1
ATOM 514 C CA . LEU A 1 76 ? 2.391 5.061 1.956 1.00 98.69 76 LEU A CA 1
ATOM 515 C C . LEU A 1 76 ? 3.742 5.462 2.535 1.00 98.69 76 LEU A C 1
ATOM 517 O O . LEU A 1 76 ? 4.060 6.648 2.599 1.00 98.69 76 LEU A O 1
ATOM 521 N N . ASN A 1 77 ? 4.585 4.512 2.914 1.00 98.50 77 ASN A N 1
ATOM 522 C CA . ASN A 1 77 ? 5.951 4.806 3.332 1.00 98.50 77 ASN A CA 1
ATOM 523 C C . ASN A 1 77 ? 6.949 3.791 2.774 1.00 98.50 77 ASN A C 1
ATOM 525 O O . ASN A 1 77 ? 6.630 2.615 2.640 1.00 98.50 77 ASN A O 1
ATOM 529 N N . VAL A 1 78 ? 8.171 4.251 2.489 1.00 98.38 78 VAL A N 1
ATOM 530 C CA . VAL A 1 78 ? 9.297 3.376 2.138 1.00 98.38 78 VAL A 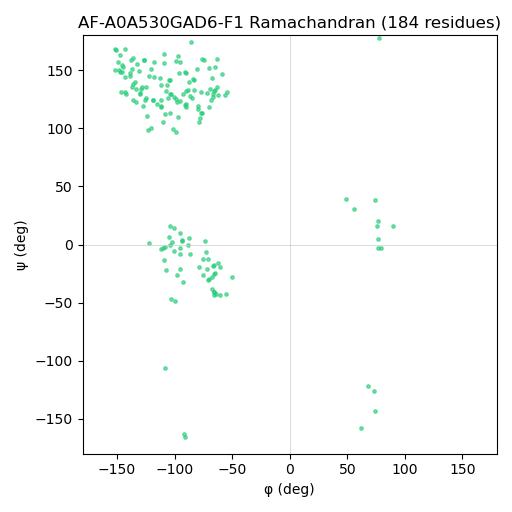CA 1
ATOM 531 C C . VAL A 1 78 ? 10.043 3.005 3.412 1.00 98.38 78 VAL A C 1
ATOM 533 O O . VAL A 1 78 ? 10.561 3.876 4.113 1.00 98.38 78 VAL A O 1
ATOM 536 N N . THR A 1 79 ? 10.109 1.712 3.697 1.00 98.00 79 THR A N 1
ATOM 537 C CA . THR A 1 79 ? 10.876 1.154 4.819 1.00 98.00 79 THR A CA 1
ATOM 538 C C . THR A 1 79 ? 12.281 0.751 4.373 1.00 98.00 79 THR A C 1
ATOM 540 O O . THR A 1 79 ? 13.239 0.903 5.131 1.00 98.00 79 THR A O 1
ATOM 543 N N . ASN A 1 80 ? 12.427 0.312 3.121 1.00 97.88 80 ASN A N 1
ATOM 544 C CA . ASN A 1 80 ? 13.711 0.032 2.491 1.00 97.88 80 ASN A CA 1
ATOM 545 C C . ASN A 1 80 ? 13.667 0.461 1.020 1.00 97.88 80 ASN A C 1
ATOM 547 O O . ASN A 1 80 ? 12.740 0.117 0.294 1.00 97.88 80 ASN A O 1
ATOM 551 N N . SER A 1 81 ? 14.666 1.228 0.589 1.00 97.88 81 SER A N 1
ATOM 552 C CA . SER A 1 81 ? 14.730 1.754 -0.774 1.00 97.88 81 SER A CA 1
ATOM 553 C C . SER A 1 81 ? 15.215 0.735 -1.805 1.00 97.88 81 SER A C 1
ATOM 555 O O . SER A 1 81 ? 14.984 0.932 -2.994 1.00 97.88 81 SER A O 1
ATOM 557 N N . ALA A 1 82 ? 15.888 -0.343 -1.402 1.00 98.19 82 ALA A N 1
ATOM 558 C CA . ALA A 1 82 ? 16.305 -1.388 -2.329 1.00 98.19 82 ALA A CA 1
ATOM 559 C C . ALA A 1 82 ? 15.113 -2.304 -2.643 1.00 98.19 82 ALA A C 1
ATOM 561 O O . ALA A 1 82 ? 14.740 -3.121 -1.805 1.00 98.19 82 ALA A O 1
ATOM 562 N N . SER A 1 83 ? 14.532 -2.176 -3.843 1.00 97.69 83 SER A N 1
ATOM 563 C CA . SER A 1 83 ? 13.362 -2.983 -4.233 1.00 97.69 83 SER A CA 1
ATOM 564 C C . SER A 1 83 ? 13.683 -4.472 -4.404 1.00 97.69 83 SER A C 1
ATOM 566 O O . SER A 1 83 ? 12.809 -5.314 -4.237 1.00 97.69 83 SER A O 1
ATOM 568 N N . GLY A 1 84 ? 14.934 -4.790 -4.761 1.00 95.75 84 GLY A N 1
ATOM 569 C CA . GLY A 1 84 ? 15.336 -6.128 -5.207 1.00 95.75 84 GLY A CA 1
ATOM 570 C C . GLY A 1 84 ? 14.982 -6.434 -6.667 1.00 95.75 84 GLY A C 1
ATOM 571 O O . GLY A 1 84 ? 15.375 -7.485 -7.159 1.00 95.75 84 GLY A O 1
ATOM 572 N N . LEU A 1 85 ? 14.302 -5.515 -7.355 1.00 95.75 85 LEU A N 1
ATOM 573 C CA . LEU A 1 85 ? 13.897 -5.624 -8.753 1.00 95.75 85 LEU A CA 1
ATOM 574 C C . LEU A 1 85 ? 14.873 -4.863 -9.658 1.00 95.75 85 LEU A C 1
ATOM 576 O O . LEU A 1 85 ? 15.558 -3.927 -9.220 1.00 95.75 85 LEU A O 1
ATOM 580 N N . THR A 1 86 ? 14.914 -5.236 -10.934 1.00 95.88 86 THR A N 1
ATOM 581 C CA . THR A 1 86 ? 15.668 -4.515 -11.963 1.00 95.88 86 THR A CA 1
ATOM 582 C C . THR A 1 86 ? 14.773 -4.167 -13.146 1.00 95.88 86 THR A C 1
ATOM 584 O O . THR A 1 86 ? 13.711 -4.752 -13.322 1.00 95.88 86 THR A O 1
ATOM 587 N N . SER A 1 87 ? 15.172 -3.167 -13.924 1.00 94.38 87 SER A N 1
ATOM 588 C CA . SER A 1 87 ? 14.572 -2.834 -15.215 1.00 94.38 87 SER A CA 1
ATOM 589 C C . SER A 1 87 ? 15.677 -2.373 -16.153 1.00 94.38 87 SER A C 1
ATOM 591 O O . SER A 1 87 ? 16.519 -1.549 -15.773 1.00 94.38 87 SER A O 1
ATOM 593 N N . GLN A 1 88 ? 15.704 -2.917 -17.369 1.00 92.25 88 GLN A N 1
ATOM 594 C CA . GLN A 1 88 ? 16.743 -2.653 -18.365 1.00 92.25 8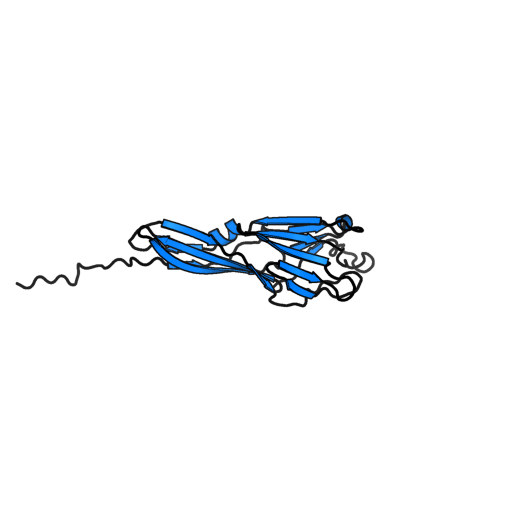8 GLN A CA 1
ATOM 595 C C . GLN A 1 88 ? 18.159 -2.960 -17.838 1.00 92.25 88 GLN A C 1
ATOM 597 O O . GLN A 1 88 ? 19.135 -2.307 -18.215 1.00 92.25 88 GLN A O 1
ATOM 602 N N . GLY A 1 89 ? 18.276 -3.939 -16.937 1.00 92.50 89 GLY A N 1
ATOM 603 C CA . GLY A 1 89 ? 19.515 -4.334 -16.271 1.00 92.50 89 GLY A CA 1
ATOM 604 C C . GLY A 1 89 ? 19.971 -3.401 -15.143 1.00 92.50 89 GLY A C 1
ATOM 605 O O . GLY A 1 89 ? 21.051 -3.611 -14.585 1.00 92.50 89 GLY A O 1
ATOM 606 N N . GLU A 1 90 ? 19.189 -2.377 -14.790 1.00 95.69 90 GLU A N 1
ATOM 607 C CA . GLU A 1 90 ? 19.483 -1.452 -13.692 1.00 95.69 90 GLU A CA 1
ATOM 608 C C . GLU A 1 90 ? 18.607 -1.725 -12.469 1.00 95.69 90 GLU A C 1
ATOM 610 O O . GLU A 1 90 ? 17.418 -2.000 -12.584 1.00 95.69 90 GLU A O 1
ATOM 615 N N . ALA A 1 91 ? 19.183 -1.598 -11.272 1.00 97.06 91 ALA A N 1
ATOM 616 C CA . ALA A 1 91 ? 18.437 -1.757 -10.028 1.00 97.06 91 ALA A CA 1
ATOM 617 C C . ALA A 1 91 ? 17.370 -0.667 -9.862 1.00 97.06 91 ALA A C 1
ATOM 619 O O . ALA A 1 91 ? 17.658 0.527 -9.988 1.00 97.06 91 ALA A O 1
ATOM 620 N N . ILE A 1 92 ? 16.157 -1.086 -9.503 1.00 98.56 92 ILE A N 1
ATOM 621 C CA . ILE A 1 92 ? 15.058 -0.183 -9.175 1.00 98.56 92 ILE A CA 1
ATOM 622 C C . ILE A 1 92 ? 15.175 0.223 -7.703 1.00 98.56 92 ILE A C 1
ATOM 624 O O . ILE A 1 92 ? 15.220 -0.620 -6.801 1.00 98.56 92 ILE A O 1
ATOM 628 N N . THR A 1 93 ? 15.183 1.526 -7.438 1.00 98.69 93 THR A N 1
ATOM 629 C 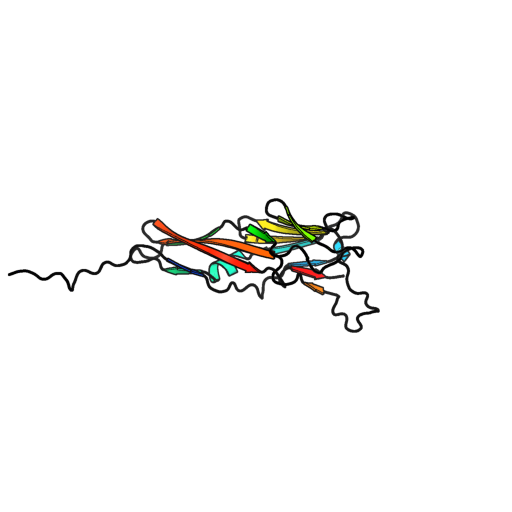CA . THR A 1 93 ? 15.146 2.084 -6.080 1.00 98.69 93 THR A CA 1
ATOM 630 C C . THR A 1 93 ? 13.785 2.694 -5.778 1.00 98.69 93 THR A C 1
ATOM 632 O O . THR A 1 93 ? 13.245 3.421 -6.611 1.00 98.69 93 THR A O 1
ATOM 635 N N . LEU A 1 94 ? 13.262 2.441 -4.580 1.00 98.81 94 LEU A N 1
ATOM 636 C CA . LEU A 1 94 ? 12.012 2.999 -4.075 1.00 98.81 94 LEU A CA 1
ATOM 637 C C . LEU A 1 94 ? 12.256 4.330 -3.368 1.00 98.81 94 LEU A C 1
ATOM 639 O O . LEU A 1 94 ? 13.114 4.434 -2.484 1.00 98.81 94 LEU A O 1
ATOM 643 N N . ALA A 1 95 ? 11.446 5.328 -3.695 1.00 98.69 95 ALA A N 1
ATOM 644 C CA . ALA A 1 95 ? 11.430 6.611 -3.011 1.00 98.69 95 ALA A CA 1
ATOM 645 C C . ALA A 1 95 ? 9.996 7.102 -2.807 1.00 98.69 95 ALA A C 1
ATOM 647 O O . ALA A 1 95 ? 9.135 6.921 -3.664 1.00 98.69 95 ALA A O 1
ATOM 648 N N . LYS A 1 96 ? 9.744 7.778 -1.682 1.00 98.25 96 LYS A N 1
ATOM 649 C CA . LYS A 1 96 ? 8.484 8.494 -1.471 1.00 98.25 96 LYS A CA 1
ATOM 650 C C . LYS A 1 96 ? 8.538 9.840 -2.197 1.00 98.25 96 LYS A C 1
ATOM 652 O O . LYS A 1 96 ? 9.385 10.676 -1.881 1.00 98.25 96 LYS A O 1
ATOM 657 N N . VAL A 1 97 ? 7.633 10.057 -3.148 1.00 98.12 97 VAL A N 1
ATOM 658 C CA . VAL A 1 97 ? 7.505 11.293 -3.932 1.00 98.12 97 VAL A CA 1
ATOM 659 C C . VAL A 1 97 ? 6.110 11.863 -3.696 1.00 98.12 97 VAL A C 1
ATOM 661 O O . VAL A 1 97 ? 5.121 11.397 -4.254 1.00 98.12 97 VAL A O 1
ATOM 664 N N . GLY A 1 98 ? 6.013 12.873 -2.830 1.00 96.44 98 GLY A N 1
ATOM 665 C CA . GLY A 1 98 ? 4.712 13.330 -2.337 1.00 96.44 98 GLY A CA 1
ATOM 666 C C . GLY A 1 98 ? 4.069 12.268 -1.439 1.00 96.44 98 GLY A C 1
ATOM 667 O O . GLY A 1 98 ? 4.662 11.890 -0.427 1.00 96.44 98 GLY A O 1
ATOM 668 N N . ASN A 1 99 ? 2.865 11.803 -1.792 1.00 95.38 99 ASN A N 1
ATOM 669 C CA . ASN A 1 99 ? 2.192 10.707 -1.080 1.00 95.38 99 ASN A CA 1
ATOM 670 C C . ASN A 1 99 ? 2.421 9.330 -1.727 1.00 95.38 99 ASN A C 1
ATOM 672 O O . ASN A 1 99 ? 2.068 8.319 -1.124 1.00 95.38 99 ASN A O 1
ATOM 676 N N . ASP A 1 100 ? 3.031 9.298 -2.910 1.00 98.50 100 ASP A N 1
ATOM 677 C CA . ASP A 1 100 ? 3.212 8.082 -3.694 1.00 98.50 100 ASP A CA 1
ATOM 678 C C . ASP A 1 100 ? 4.584 7.466 -3.432 1.00 98.50 100 ASP A C 1
ATOM 680 O O . ASP A 1 100 ? 5.539 8.158 -3.057 1.00 98.50 100 ASP A O 1
ATOM 684 N N . ILE A 1 101 ? 4.704 6.169 -3.694 1.00 98.81 101 ILE A N 1
ATOM 685 C CA . ILE A 1 101 ? 5.990 5.487 -3.805 1.00 98.81 101 ILE A CA 1
ATOM 686 C C . ILE A 1 101 ? 6.324 5.326 -5.278 1.00 98.81 101 ILE A C 1
ATOM 688 O O . ILE A 1 101 ? 5.527 4.792 -6.039 1.00 98.81 101 ILE A O 1
ATOM 692 N N . VAL A 1 102 ? 7.510 5.769 -5.672 1.00 98.81 102 VAL A N 1
ATOM 693 C CA . VAL A 1 102 ? 8.023 5.643 -7.035 1.00 98.81 102 VAL A CA 1
ATOM 694 C C . VAL A 1 102 ? 9.195 4.675 -7.021 1.00 98.81 102 VAL A C 1
ATOM 696 O O . VAL A 1 102 ? 10.158 4.878 -6.277 1.00 98.81 102 VAL A O 1
ATOM 699 N N . GLY A 1 103 ? 9.103 3.628 -7.837 1.00 98.75 103 GLY A N 1
ATOM 700 C CA . GLY A 1 103 ? 10.224 2.778 -8.209 1.00 98.75 103 GLY A CA 1
ATOM 701 C C . GLY A 1 103 ? 10.888 3.342 -9.460 1.00 98.75 103 GLY A C 1
ATOM 702 O O . GLY A 1 103 ? 10.236 3.486 -10.493 1.00 98.75 103 GLY A O 1
ATOM 703 N N . SER A 1 104 ? 12.174 3.677 -9.378 1.00 98.62 104 SER A N 1
ATOM 704 C CA . SER A 1 104 ? 12.920 4.261 -10.499 1.00 98.62 104 SER A CA 1
ATOM 705 C C . SER A 1 104 ? 14.316 3.673 -10.668 1.00 98.62 104 SER A C 1
ATOM 707 O O . SER A 1 104 ? 14.952 3.311 -9.677 1.00 98.62 104 SER A O 1
ATOM 709 N N . THR A 1 105 ? 14.826 3.665 -11.899 1.00 98.44 105 THR A N 1
ATOM 710 C CA . THR A 1 105 ? 16.244 3.414 -12.203 1.00 98.44 105 THR A CA 1
ATOM 711 C C . THR A 1 105 ? 17.005 4.727 -12.390 1.00 98.44 105 THR A C 1
ATOM 713 O O . THR A 1 105 ? 16.414 5.792 -12.595 1.00 98.44 105 THR A O 1
ATOM 716 N N . ALA A 1 106 ? 18.335 4.666 -12.308 1.00 97.19 106 ALA A N 1
ATOM 717 C CA . ALA A 1 106 ? 19.182 5.852 -12.406 1.00 97.19 106 ALA A CA 1
ATOM 718 C C . ALA A 1 106 ? 19.157 6.470 -13.813 1.00 97.19 106 ALA A C 1
ATOM 720 O O . ALA A 1 106 ? 19.161 7.697 -13.936 1.00 97.19 106 ALA A O 1
ATOM 721 N N . SER A 1 107 ? 19.124 5.634 -14.857 1.00 97.44 107 SER A N 1
ATOM 722 C CA . SER A 1 107 ? 19.214 6.093 -16.248 1.00 97.44 107 SER A CA 1
ATOM 723 C C . SER A 1 107 ? 17.861 6.224 -16.948 1.00 97.44 107 SER A C 1
ATOM 725 O O . SER A 1 107 ? 17.752 7.025 -17.877 1.00 97.44 107 SER A O 1
ATOM 727 N N . HIS A 1 108 ? 16.836 5.473 -16.524 1.00 94.75 108 HIS A N 1
ATOM 728 C CA . HIS A 1 108 ? 15.542 5.408 -17.224 1.00 94.75 108 HIS A CA 1
ATOM 729 C C . HIS A 1 108 ? 14.383 6.049 -16.449 1.00 94.75 108 HIS A C 1
ATOM 731 O O . HIS A 1 108 ? 13.287 6.181 -16.991 1.00 94.75 108 HIS A O 1
ATOM 737 N N . GLY A 1 109 ? 14.617 6.514 -15.218 1.00 97.25 109 GLY A N 1
ATOM 738 C CA . GLY A 1 109 ? 13.605 7.206 -14.424 1.00 97.25 109 GLY A CA 1
ATOM 739 C C . GLY A 1 109 ? 12.546 6.253 -13.875 1.00 97.25 109 GLY A C 1
ATOM 740 O O . GLY A 1 109 ? 12.869 5.156 -13.432 1.00 97.25 109 GLY A O 1
ATOM 741 N N . GLU A 1 110 ? 11.295 6.707 -13.831 1.00 98.00 110 GLU A N 1
ATOM 742 C CA . GLU A 1 110 ? 10.171 5.975 -13.235 1.00 98.00 110 GLU A CA 1
ATOM 743 C C . GLU A 1 110 ? 9.826 4.700 -14.010 1.00 98.00 110 GLU A C 1
ATOM 745 O O . GLU A 1 110 ? 9.585 4.738 -15.217 1.00 98.00 110 GLU A O 1
ATOM 750 N N . ILE A 1 111 ? 9.782 3.585 -13.279 1.00 98.31 111 ILE A N 1
ATOM 751 C CA . ILE A 1 111 ? 9.388 2.262 -13.771 1.00 98.31 111 ILE A CA 1
ATOM 752 C C . ILE A 1 111 ? 7.969 1.944 -13.313 1.00 98.31 111 ILE A C 1
ATOM 754 O O . ILE A 1 111 ? 7.130 1.559 -14.122 1.00 98.31 111 ILE A O 1
ATOM 758 N N . PHE A 1 112 ? 7.673 2.172 -12.033 1.00 98.75 112 PHE A N 1
ATOM 759 C CA . PHE A 1 112 ? 6.331 2.019 -11.484 1.00 98.75 112 PHE A CA 1
ATOM 760 C C . PHE A 1 112 ? 6.061 3.009 -10.353 1.00 98.75 112 PHE A C 1
ATOM 762 O O . PHE A 1 112 ? 6.973 3.577 -9.742 1.00 98.75 112 PHE A O 1
ATOM 769 N N . ARG A 1 113 ? 4.780 3.168 -10.040 1.00 98.81 113 ARG A N 1
ATOM 770 C CA . ARG A 1 113 ? 4.265 4.037 -8.991 1.00 98.81 113 ARG A CA 1
ATOM 771 C C . ARG A 1 113 ? 3.172 3.332 -8.207 1.00 98.81 113 ARG A C 1
ATOM 773 O O . ARG A 1 113 ? 2.271 2.746 -8.792 1.00 98.81 113 ARG A O 1
ATOM 780 N N . ILE A 1 114 ? 3.231 3.451 -6.887 1.00 98.88 114 ILE A N 1
ATOM 781 C CA . ILE A 1 114 ? 2.184 3.027 -5.961 1.00 98.88 114 ILE A CA 1
ATOM 782 C C . ILE A 1 114 ? 1.591 4.292 -5.348 1.00 98.88 114 ILE A C 1
ATOM 784 O O . ILE A 1 114 ? 2.299 5.059 -4.694 1.00 98.88 114 ILE A O 1
ATOM 788 N N . ALA A 1 115 ? 0.301 4.512 -5.557 1.00 98.81 115 ALA A N 1
ATOM 789 C CA . ALA A 1 115 ? -0.452 5.628 -4.999 1.00 98.81 115 ALA A CA 1
ATOM 790 C C . ALA A 1 115 ? -1.561 5.108 -4.082 1.00 98.81 115 ALA A C 1
ATOM 792 O O . ALA A 1 115 ? -2.002 3.970 -4.220 1.00 98.81 115 ALA A O 1
ATOM 793 N N . VAL A 1 116 ? -2.031 5.943 -3.156 1.00 98.75 116 VAL A N 1
ATOM 794 C CA . VAL A 1 116 ? -3.222 5.648 -2.351 1.00 98.75 116 VAL A CA 1
ATOM 795 C C . VAL A 1 116 ? -4.147 6.857 -2.308 1.00 98.75 116 VAL A C 1
ATOM 797 O O . VAL A 1 116 ? -3.696 7.987 -2.099 1.00 98.75 116 VAL A O 1
ATOM 800 N N . ASP A 1 117 ? -5.440 6.621 -2.525 1.00 98.50 117 ASP A N 1
ATOM 801 C CA . ASP A 1 117 ? -6.467 7.654 -2.426 1.00 98.50 117 ASP A CA 1
ATOM 802 C C . ASP A 1 117 ? -6.988 7.831 -0.985 1.00 98.50 117 ASP A C 1
ATOM 804 O O . ASP A 1 117 ? -6.658 7.086 -0.059 1.00 98.50 117 ASP A O 1
ATOM 808 N N . ALA A 1 118 ? -7.839 8.838 -0.778 1.00 97.44 118 ALA A N 1
ATOM 809 C CA . ALA A 1 118 ? -8.414 9.124 0.537 1.00 97.44 118 ALA A CA 1
ATOM 810 C C . ALA A 1 118 ? -9.349 8.017 1.066 1.00 97.44 118 ALA A C 1
ATOM 812 O O . ALA A 1 118 ? -9.618 7.981 2.267 1.00 97.44 118 ALA A O 1
ATOM 813 N N . ASN A 1 119 ? -9.831 7.127 0.193 1.00 97.38 119 ASN A N 1
ATOM 814 C CA . ASN A 1 119 ? -10.704 6.006 0.533 1.00 97.38 119 ASN A CA 1
ATOM 815 C C . ASN A 1 119 ? -9.916 4.712 0.799 1.00 97.38 119 ASN A C 1
ATOM 817 O O . ASN A 1 119 ? -10.530 3.670 1.017 1.00 97.38 119 ASN A O 1
ATOM 821 N N . GLY A 1 120 ? -8.579 4.748 0.757 1.00 98.00 120 GLY A N 1
ATOM 822 C CA . GLY A 1 120 ? -7.734 3.571 0.957 1.00 98.00 120 GLY A CA 1
ATOM 823 C C . GLY A 1 120 ? -7.672 2.642 -0.253 1.00 98.00 120 GLY A C 1
ATOM 824 O O . GLY A 1 120 ? -7.346 1.463 -0.100 1.00 98.00 120 GLY A O 1
ATOM 825 N N . THR A 1 121 ? -8.005 3.140 -1.446 1.00 98.62 121 THR A N 1
ATOM 826 C CA . THR A 1 121 ? -7.731 2.439 -2.703 1.00 98.62 121 THR A CA 1
ATOM 827 C C . THR A 1 121 ? -6.278 2.664 -3.070 1.00 98.62 121 THR A C 1
ATOM 829 O O . THR A 1 121 ? -5.865 3.801 -3.303 1.00 98.62 121 THR A O 1
ATOM 832 N N . VAL A 1 122 ? -5.508 1.581 -3.102 1.00 98.81 122 VAL A N 1
ATOM 833 C CA . VAL A 1 122 ? -4.139 1.587 -3.609 1.00 98.81 122 VAL A CA 1
ATOM 834 C C . VAL A 1 122 ? -4.185 1.342 -5.110 1.00 98.81 122 VAL A C 1
ATOM 836 O O . VAL A 1 122 ? -4.963 0.511 -5.581 1.00 98.81 122 VAL A O 1
ATOM 839 N N . THR A 1 123 ? -3.342 2.058 -5.842 1.00 98.88 123 THR A N 1
ATOM 840 C CA . THR A 1 123 ? -3.186 1.944 -7.289 1.00 98.88 123 THR A CA 1
ATOM 841 C C . THR A 1 123 ? -1.720 1.697 -7.609 1.00 98.88 123 THR A C 1
ATOM 843 O O . THR A 1 123 ? -0.867 2.493 -7.217 1.00 98.88 123 THR A O 1
ATOM 846 N N . LEU A 1 124 ? -1.438 0.613 -8.325 1.00 98.88 124 LEU A N 1
ATOM 847 C CA . LEU A 1 124 ? -0.160 0.330 -8.963 1.00 98.88 124 LEU A CA 1
ATOM 848 C C . LEU A 1 124 ? -0.251 0.790 -10.416 1.00 98.88 124 LEU A C 1
ATOM 850 O O . LEU A 1 124 ? -1.124 0.323 -11.138 1.00 98.88 124 LEU A O 1
ATOM 854 N N . THR A 1 125 ? 0.649 1.664 -10.847 1.00 98.75 125 THR A N 1
ATOM 855 C CA . THR A 1 125 ? 0.822 2.036 -12.253 1.00 98.75 125 THR A CA 1
ATOM 856 C C . THR A 1 125 ? 2.221 1.655 -12.695 1.00 98.75 125 THR A C 1
ATOM 858 O O . THR A 1 125 ? 3.200 2.109 -12.103 1.00 98.75 125 THR A O 1
ATOM 861 N N . GLN A 1 126 ? 2.319 0.868 -13.756 1.00 98.50 126 GLN A N 1
ATOM 862 C CA . GLN A 1 126 ? 3.580 0.475 -14.360 1.00 98.50 126 GLN A CA 1
ATOM 863 C C . GLN A 1 126 ? 3.787 1.239 -15.667 1.00 98.50 126 GLN A C 1
ATOM 865 O O . GLN A 1 126 ? 2.918 1.261 -16.534 1.00 98.50 126 GLN A O 1
ATOM 870 N N . SER A 1 127 ? 4.933 1.903 -15.783 1.00 98.06 127 SER A N 1
ATOM 871 C CA . SER A 1 127 ? 5.303 2.745 -16.928 1.00 98.06 127 SER A CA 1
ATOM 872 C C . SER A 1 127 ? 6.384 2.119 -17.805 1.00 98.06 127 SER A C 1
ATOM 874 O O . SER A 1 127 ? 6.532 2.521 -18.953 1.00 98.06 127 SER A O 1
ATOM 876 N N . GLN A 1 128 ? 7.170 1.187 -17.264 1.00 96.38 128 GLN A N 1
ATOM 877 C CA . GLN A 1 128 ? 8.205 0.453 -17.992 1.00 96.38 128 GLN A CA 1
ATOM 878 C C . GLN A 1 128 ? 8.278 -0.987 -17.470 1.00 96.38 128 GLN A C 1
ATOM 880 O O . GLN A 1 128 ? 7.966 -1.240 -16.303 1.00 96.38 128 GLN A O 1
ATOM 885 N N . GLN A 1 129 ? 8.722 -1.903 -18.330 1.00 93.81 129 GLN A N 1
ATOM 886 C CA . GLN A 1 129 ? 8.898 -3.320 -18.009 1.00 93.81 129 GLN A CA 1
ATOM 887 C C . GLN A 1 129 ? 9.871 -3.537 -16.841 1.00 93.81 129 GLN A C 1
ATOM 889 O O . GLN A 1 129 ? 10.841 -2.785 -16.668 1.00 93.81 129 GLN A O 1
ATOM 894 N N . ILE A 1 130 ? 9.618 -4.570 -16.053 1.00 94.75 130 ILE A N 1
ATOM 895 C CA . ILE A 1 130 ? 10.537 -5.113 -15.062 1.00 94.75 130 ILE A CA 1
ATOM 896 C C . ILE A 1 130 ? 11.361 -6.214 -15.738 1.00 94.75 130 ILE A C 1
ATOM 898 O O . ILE A 1 130 ? 10.936 -6.861 -16.685 1.00 94.75 130 ILE A O 1
ATOM 902 N N . ASP A 1 131 ? 12.610 -6.403 -15.320 1.00 91.69 131 ASP A N 1
ATOM 903 C CA . ASP A 1 131 ? 13.392 -7.501 -15.876 1.00 91.69 131 ASP A CA 1
ATOM 904 C C . ASP A 1 131 ? 12.937 -8.815 -15.255 1.00 91.69 131 ASP A C 1
ATOM 906 O O . ASP A 1 131 ? 13.191 -9.102 -14.078 1.00 91.69 131 ASP A O 1
ATOM 910 N N . HIS A 1 132 ? 12.343 -9.646 -16.096 1.00 88.38 132 HIS A N 1
ATOM 911 C CA . HIS A 1 132 ? 12.096 -11.032 -15.781 1.00 88.38 132 HIS A CA 1
ATOM 912 C C . HIS A 1 132 ? 13.354 -11.885 -16.085 1.00 88.38 132 HIS A C 1
ATOM 914 O O . HIS A 1 132 ? 14.099 -11.617 -17.034 1.00 88.38 132 HIS A O 1
ATOM 920 N N . LEU A 1 133 ? 13.665 -12.900 -15.263 1.00 75.56 133 LEU A N 1
ATOM 921 C CA . LEU A 1 133 ? 14.722 -13.869 -15.565 1.00 75.56 133 LEU A CA 1
ATOM 922 C C . LEU A 1 133 ? 14.449 -14.477 -16.947 1.00 75.56 133 LEU A C 1
ATOM 924 O O . LEU A 1 133 ? 13.338 -14.944 -17.195 1.00 75.56 133 LEU A O 1
ATOM 928 N N . PRO A 1 134 ? 15.449 -14.533 -17.843 1.00 65.56 134 PRO A N 1
ATOM 929 C CA . PRO A 1 134 ? 15.232 -15.090 -19.165 1.00 65.56 134 PRO A CA 1
ATOM 930 C C . PRO A 1 134 ? 14.855 -16.568 -19.042 1.00 65.56 134 PRO A C 1
ATOM 932 O O . PRO A 1 134 ? 15.546 -17.322 -18.354 1.00 65.56 134 PRO A O 1
ATOM 935 N N . GLU A 1 135 ? 13.841 -17.006 -19.792 1.00 55.47 135 GLU A N 1
ATOM 936 C CA . GLU A 1 135 ? 13.344 -18.396 -19.802 1.00 55.47 135 GLU A CA 1
ATOM 937 C C . GLU A 1 135 ? 14.465 -19.440 -19.991 1.00 55.47 135 GLU A C 1
ATOM 939 O O . GLU A 1 135 ? 14.397 -20.571 -19.518 1.00 55.47 135 GLU A O 1
ATOM 944 N N . SER A 1 136 ? 15.555 -19.057 -20.667 1.00 54.59 136 SER A N 1
ATOM 945 C CA . SER A 1 136 ? 16.740 -19.905 -20.869 1.00 54.59 136 SER A CA 1
ATOM 946 C C . SER A 1 136 ? 17.541 -20.230 -19.595 1.00 54.59 136 SER A C 1
ATOM 948 O O . SER A 1 136 ? 18.343 -21.165 -19.610 1.00 54.59 136 SER A O 1
ATOM 950 N N . LEU A 1 137 ? 17.359 -19.460 -18.517 1.00 58.84 137 LEU A N 1
ATOM 951 C CA . LEU A 1 137 ? 18.028 -19.621 -17.221 1.00 58.84 137 LEU A CA 1
ATOM 952 C C . LEU A 1 137 ? 17.079 -20.118 -16.119 1.00 58.84 137 LEU A C 1
ATOM 954 O O . LEU A 1 137 ? 17.563 -20.581 -15.086 1.00 58.84 137 LEU A O 1
ATOM 958 N N . ASP A 1 138 ? 15.765 -20.082 -16.351 1.00 53.22 138 ASP A N 1
ATOM 959 C CA . ASP A 1 138 ? 14.743 -20.639 -15.466 1.00 53.22 138 ASP A CA 1
ATOM 960 C C . ASP A 1 138 ? 13.874 -21.664 -16.212 1.00 53.22 138 ASP A C 1
ATOM 962 O O . ASP A 1 138 ? 12.904 -21.343 -16.892 1.00 53.22 138 ASP A O 1
ATOM 966 N N . THR A 1 139 ? 14.193 -22.949 -16.039 1.00 52.06 139 THR A N 1
ATOM 967 C CA . THR A 1 139 ? 13.455 -24.057 -16.668 1.00 52.06 139 THR A CA 1
ATOM 968 C C . THR A 1 139 ? 12.084 -24.325 -16.037 1.00 52.06 139 THR A C 1
ATOM 970 O O . THR A 1 139 ? 11.446 -25.317 -16.393 1.00 52.06 139 THR A O 1
ATOM 973 N N . THR A 1 140 ? 11.658 -23.527 -15.051 1.00 56.41 140 THR A N 1
ATOM 974 C CA . THR A 1 140 ? 10.391 -23.719 -14.331 1.00 56.41 140 THR A CA 1
ATOM 975 C C . THR A 1 140 ? 9.327 -22.667 -14.634 1.00 56.41 140 THR A C 1
ATOM 977 O O . THR A 1 140 ? 8.203 -22.844 -14.169 1.00 56.41 140 THR A O 1
ATOM 980 N N . ASN A 1 141 ? 9.635 -21.653 -15.456 1.00 51.22 141 ASN A N 1
ATOM 981 C CA . ASN A 1 141 ? 8.738 -20.528 -15.750 1.00 51.22 141 ASN A CA 1
ATOM 982 C C . ASN A 1 141 ? 8.154 -19.902 -14.466 1.00 51.22 141 ASN A C 1
ATOM 984 O O . ASN A 1 141 ? 6.965 -19.607 -14.375 1.00 51.22 141 ASN A O 1
ATOM 988 N N . ASN A 1 142 ? 8.979 -19.800 -13.422 1.00 55.62 142 ASN A N 1
ATOM 989 C CA . ASN A 1 142 ? 8.593 -19.212 -12.142 1.00 55.62 142 ASN A CA 1
ATOM 990 C C . ASN A 1 142 ? 8.793 -17.695 -12.125 1.00 55.62 142 ASN A C 1
ATOM 992 O O . ASN A 1 142 ? 8.347 -17.041 -11.190 1.00 55.62 142 ASN A O 1
ATOM 996 N N . ASN A 1 143 ? 9.424 -17.156 -13.167 1.00 64.25 143 ASN A N 1
ATOM 997 C CA . ASN A 1 143 ? 9.634 -15.735 -13.333 1.00 64.25 143 ASN A CA 1
ATOM 998 C C . ASN A 1 143 ? 8.633 -15.092 -14.308 1.00 64.25 143 ASN A C 1
ATOM 1000 O O . ASN A 1 143 ? 8.846 -13.963 -14.711 1.00 64.25 143 ASN A O 1
ATOM 1004 N N . ALA A 1 144 ? 7.535 -15.750 -14.687 1.00 82.75 144 ALA A N 1
ATOM 1005 C CA . ALA A 1 144 ? 6.442 -15.052 -15.378 1.00 82.75 144 ALA A CA 1
ATOM 1006 C C . ALA A 1 144 ? 5.770 -14.005 -14.473 1.00 82.75 144 ALA A C 1
ATOM 1008 O O . ALA A 1 144 ? 5.221 -13.044 -14.981 1.00 82.75 144 ALA A O 1
ATOM 1009 N N . HIS A 1 145 ? 5.867 -14.182 -13.151 1.00 91.56 145 HIS A N 1
ATOM 1010 C CA . HIS A 1 145 ? 5.311 -13.302 -12.130 1.00 91.56 145 HIS A CA 1
ATOM 1011 C C . HIS A 1 145 ? 6.389 -12.953 -11.102 1.00 91.56 145 HIS A C 1
ATOM 1013 O O . HIS A 1 145 ? 7.087 -13.848 -10.616 1.00 91.56 145 HIS A O 1
ATOM 1019 N N . ILE A 1 146 ? 6.516 -11.678 -10.738 1.00 93.19 146 ILE A N 1
ATOM 1020 C CA . ILE A 1 146 ? 7.373 -11.236 -9.634 1.00 93.19 146 ILE A CA 1
ATOM 1021 C C . ILE A 1 146 ? 6.587 -10.315 -8.704 1.00 93.19 146 ILE A C 1
ATOM 1023 O O . ILE A 1 146 ? 6.022 -9.314 -9.134 1.00 93.19 146 ILE A O 1
ATOM 1027 N N . ASP A 1 147 ? 6.650 -10.604 -7.406 1.00 95.50 147 ASP A N 1
ATOM 1028 C CA . ASP A 1 147 ? 6.134 -9.731 -6.358 1.00 95.50 147 ASP A CA 1
ATOM 1029 C C . ASP A 1 147 ? 7.191 -8.745 -5.846 1.00 95.50 147 ASP A C 1
ATOM 1031 O O . ASP A 1 147 ? 8.376 -9.067 -5.690 1.00 95.50 147 ASP A O 1
ATOM 1035 N N . LEU A 1 148 ? 6.741 -7.554 -5.452 1.00 97.25 148 LEU A N 1
ATOM 1036 C CA . LEU A 1 148 ? 7.517 -6.677 -4.588 1.00 97.25 148 LEU A CA 1
ATOM 1037 C C . LEU A 1 148 ? 7.737 -7.372 -3.237 1.00 97.25 148 LEU A C 1
ATOM 1039 O O . LEU A 1 148 ? 6.792 -7.826 -2.588 1.00 97.25 148 LEU A O 1
ATOM 1043 N N . GLY A 1 149 ? 8.994 -7.436 -2.798 1.00 97.00 149 GLY A N 1
ATOM 1044 C CA . GLY A 1 149 ? 9.360 -8.109 -1.554 1.00 97.00 149 GLY A CA 1
ATOM 1045 C C . GLY A 1 149 ? 8.743 -7.483 -0.298 1.00 97.00 149 GLY A C 1
ATOM 1046 O O . GLY A 1 149 ? 8.371 -6.308 -0.267 1.00 97.00 149 GLY A O 1
ATOM 1047 N N . SER A 1 150 ? 8.684 -8.271 0.775 1.00 97.44 150 SER A N 1
ATOM 1048 C CA . SER A 1 150 ? 8.197 -7.803 2.074 1.00 97.44 150 SER A CA 1
ATOM 1049 C C . SER A 1 150 ? 9.139 -6.810 2.756 1.00 97.44 150 SER A C 1
ATOM 1051 O O . SER A 1 150 ? 10.361 -6.865 2.604 1.00 97.44 150 SER A O 1
ATOM 1053 N N . GLY A 1 151 ? 8.570 -5.929 3.578 1.00 97.62 151 GLY A N 1
ATOM 1054 C CA . GLY A 1 151 ? 9.308 -4.959 4.391 1.00 97.62 151 GLY A CA 1
ATOM 1055 C C . GLY A 1 151 ? 9.842 -3.762 3.603 1.00 97.62 151 GLY A C 1
ATOM 1056 O O . GLY A 1 151 ? 10.730 -3.055 4.086 1.00 97.62 151 GLY A O 1
ATOM 1057 N N . LEU A 1 152 ? 9.332 -3.539 2.391 1.00 98.31 152 LEU A N 1
ATOM 1058 C CA . LEU A 1 152 ? 9.785 -2.479 1.491 1.00 98.31 152 LEU A CA 1
ATOM 1059 C C . LEU A 1 152 ? 8.858 -1.266 1.529 1.00 98.31 152 LEU A C 1
ATOM 1061 O O . LEU A 1 152 ? 9.326 -0.136 1.699 1.00 98.31 152 LEU A O 1
ATOM 1065 N N . VAL A 1 153 ? 7.549 -1.504 1.417 1.00 98.62 153 VAL A N 1
ATOM 1066 C CA . VAL A 1 153 ? 6.513 -0.469 1.366 1.00 98.62 153 VAL A CA 1
ATOM 1067 C C . VAL A 1 153 ? 5.415 -0.797 2.359 1.00 98.62 153 VAL A C 1
ATOM 1069 O O . VAL A 1 153 ? 4.858 -1.889 2.334 1.00 98.62 153 VAL A O 1
ATOM 1072 N N . THR A 1 154 ? 5.062 0.173 3.195 1.00 98.50 154 THR A N 1
ATOM 1073 C CA . THR A 1 154 ? 3.945 0.048 4.132 1.00 98.50 154 THR A CA 1
ATOM 1074 C C . THR A 1 154 ? 2.813 0.992 3.761 1.00 98.50 154 THR A C 1
ATOM 1076 O O . THR A 1 154 ? 3.047 2.122 3.329 1.00 98.50 154 THR A O 1
ATOM 1079 N N . LEU A 1 155 ? 1.580 0.532 3.962 1.00 98.75 155 LEU A N 1
ATOM 1080 C CA . LEU A 1 155 ? 0.382 1.362 3.972 1.00 98.75 155 LEU A CA 1
ATOM 1081 C C . LEU A 1 155 ? -0.054 1.549 5.424 1.00 98.75 155 LEU A C 1
ATOM 1083 O O . LEU A 1 155 ? -0.188 0.570 6.158 1.00 98.75 155 LEU A O 1
ATOM 1087 N N . SER A 1 156 ? -0.301 2.786 5.845 1.00 98.44 156 SER A N 1
ATOM 1088 C CA . SER A 1 156 ? -0.840 3.087 7.172 1.00 98.44 156 SER A CA 1
ATOM 1089 C C . SER A 1 156 ? -1.998 4.074 7.111 1.00 98.44 156 SER A C 1
ATOM 1091 O O . SER A 1 156 ? -2.132 4.833 6.154 1.00 98.44 156 SER A O 1
ATOM 1093 N N . ALA A 1 157 ? -2.856 4.034 8.126 1.00 98.62 157 ALA A N 1
ATOM 1094 C CA . ALA A 1 157 ? -3.973 4.949 8.309 1.00 98.62 157 ALA A CA 1
ATOM 1095 C C . ALA A 1 157 ? -4.288 5.110 9.802 1.00 98.62 157 ALA A C 1
ATOM 1097 O O . ALA A 1 157 ? -3.825 4.333 10.643 1.00 98.62 157 ALA A O 1
ATOM 1098 N N . THR A 1 158 ? -5.111 6.100 10.125 1.00 98.69 158 THR A N 1
ATOM 1099 C CA . THR A 1 158 ? -5.618 6.338 11.476 1.00 98.69 158 THR A CA 1
ATOM 1100 C C . THR A 1 158 ? -7.009 5.737 11.611 1.00 98.69 158 THR A C 1
ATOM 1102 O O . THR A 1 158 ? -7.924 6.095 10.867 1.00 98.69 158 THR A O 1
ATOM 1105 N N . ALA A 1 159 ? -7.168 4.846 12.584 1.00 98.56 159 ALA A N 1
ATOM 1106 C CA . ALA A 1 159 ? -8.460 4.403 13.070 1.00 98.56 159 ALA A CA 1
ATOM 1107 C C . ALA A 1 159 ? -8.944 5.361 14.161 1.00 98.56 159 ALA A C 1
ATOM 1109 O O . ALA A 1 159 ? -8.220 5.600 15.126 1.00 98.56 159 ALA A O 1
ATOM 1110 N N . THR A 1 160 ? -10.163 5.866 14.019 1.00 98.38 160 THR A N 1
ATOM 1111 C CA . THR A 1 160 ? -10.838 6.719 14.999 1.00 98.38 160 THR A CA 1
ATOM 1112 C C . THR A 1 160 ? -12.110 6.026 15.458 1.00 98.38 160 THR A C 1
ATOM 1114 O O . THR A 1 160 ? -12.953 5.670 14.634 1.00 98.38 160 THR A O 1
ATOM 1117 N N . VAL A 1 161 ? -12.243 5.831 16.767 1.00 97.94 161 VAL A N 1
ATOM 1118 C CA . VAL A 1 161 ? -13.453 5.326 17.418 1.00 97.94 161 VAL A CA 1
ATOM 1119 C C . VAL A 1 161 ? -14.103 6.475 18.167 1.00 97.94 161 VAL A C 1
ATOM 1121 O O . VAL A 1 161 ? -13.417 7.196 18.885 1.00 97.94 161 VAL A O 1
ATOM 1124 N N . THR A 1 162 ? -15.408 6.629 17.977 1.00 97.00 162 THR A N 1
ATOM 1125 C CA . THR A 1 162 ? -16.256 7.619 18.644 1.00 97.00 162 THR A CA 1
ATOM 1126 C C . THR A 1 162 ? -17.405 6.888 19.319 1.00 97.00 162 THR A C 1
ATOM 1128 O O . THR A 1 162 ? -17.979 5.998 18.692 1.00 97.00 162 THR A O 1
ATOM 1131 N N . ASP A 1 163 ? -17.749 7.223 20.551 1.00 95.50 163 ASP A N 1
ATOM 1132 C CA . ASP A 1 163 ? -18.911 6.673 21.268 1.00 95.50 163 ASP A CA 1
ATOM 1133 C C . ASP A 1 163 ? -20.180 7.529 21.076 1.00 95.50 163 ASP A C 1
ATOM 1135 O O . ASP A 1 163 ? -20.297 8.295 20.112 1.00 95.50 163 ASP A O 1
ATOM 1139 N N . GLY A 1 164 ? -21.174 7.319 21.941 1.00 94.75 164 GLY A N 1
ATOM 1140 C CA . GLY A 1 164 ? -22.476 7.967 21.887 1.00 94.75 164 GLY A CA 1
ATOM 1141 C C . GLY A 1 164 ? -22.491 9.447 22.278 1.00 94.75 164 GLY A C 1
ATOM 1142 O O . GLY A 1 164 ? -23.424 10.147 21.865 1.00 94.75 164 GLY A O 1
ATOM 1143 N N . ASP A 1 165 ? -21.500 9.941 23.024 1.00 93.62 165 ASP A N 1
ATOM 1144 C CA . ASP A 1 165 ? -21.445 11.335 23.486 1.00 93.62 165 ASP A CA 1
ATOM 1145 C C . ASP A 1 165 ? -20.373 12.187 22.774 1.00 93.62 165 ASP A C 1
ATOM 1147 O O . ASP A 1 165 ? -20.408 13.418 22.872 1.00 93.62 165 ASP A O 1
ATOM 1151 N N . HIS A 1 166 ? -19.614 11.549 21.873 1.00 94.19 166 HIS A N 1
ATOM 1152 C CA . HIS A 1 166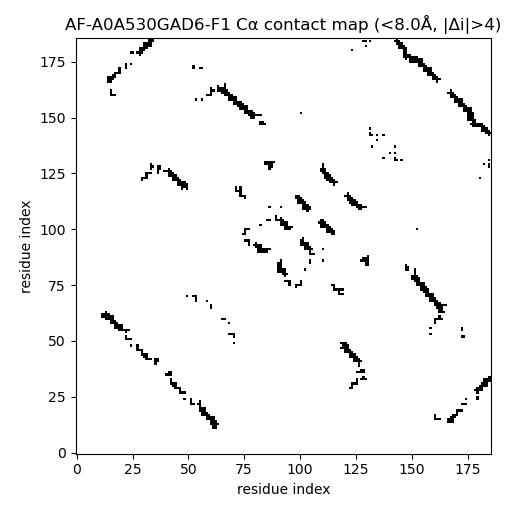 ? -18.610 12.097 20.950 1.00 94.19 166 HIS A CA 1
ATOM 1153 C C . HIS A 1 166 ? -17.181 12.156 21.499 1.00 94.19 166 HIS A C 1
ATOM 1155 O O . HIS A 1 166 ? -16.321 12.800 20.874 1.00 94.19 166 HIS A O 1
ATOM 1161 N N . ASP A 1 167 ? -16.895 11.444 22.583 1.00 95.19 167 ASP A N 1
ATOM 1162 C CA . ASP A 1 167 ? -15.524 11.166 22.976 1.00 95.19 167 ASP A CA 1
ATOM 1163 C C . ASP A 1 167 ? -14.820 10.290 21.926 1.00 95.19 167 ASP A C 1
ATOM 1165 O O . ASP A 1 167 ? -15.436 9.604 21.103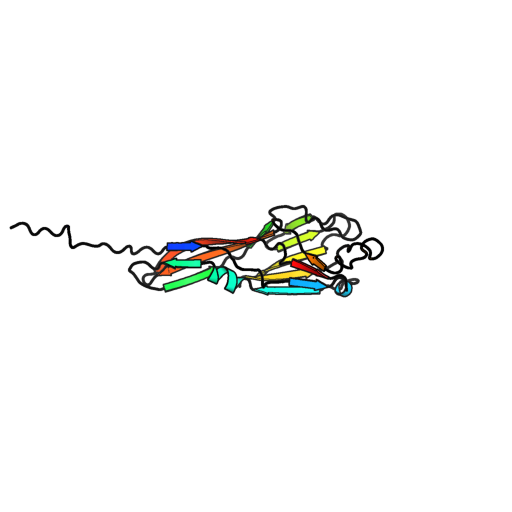 1.00 95.19 167 ASP A O 1
ATOM 1169 N N . GLN A 1 168 ? -13.489 10.406 21.844 1.00 96.44 168 GLN A N 1
ATOM 1170 C CA . GLN A 1 168 ? -12.706 9.807 20.761 1.00 96.44 168 GLN A CA 1
ATOM 1171 C C . GLN A 1 168 ? -11.432 9.125 21.240 1.00 96.44 168 GLN A C 1
ATOM 1173 O O . GLN A 1 168 ? -10.637 9.689 21.992 1.00 96.44 168 GLN A O 1
ATOM 1178 N N . ALA A 1 169 ? -11.169 7.960 20.653 1.00 97.38 169 ALA A N 1
ATOM 1179 C CA . ALA A 1 169 ? -9.888 7.277 20.720 1.00 97.38 169 ALA A CA 1
ATOM 1180 C C . ALA A 1 169 ? -9.337 7.042 19.315 1.00 97.38 169 ALA A C 1
ATOM 1182 O O . ALA A 1 169 ? -10.083 6.786 18.368 1.00 97.38 169 ALA A O 1
ATOM 1183 N N . THR A 1 170 ? -8.013 7.118 19.176 1.00 97.94 170 THR A N 1
ATOM 1184 C CA . THR A 1 170 ? -7.340 6.903 17.891 1.00 97.94 170 THR A CA 1
ATOM 1185 C C . THR A 1 170 ? -6.179 5.932 18.018 1.00 97.94 170 THR A C 1
ATOM 1187 O O . THR A 1 170 ? -5.539 5.843 19.066 1.00 97.94 170 THR A O 1
ATOM 1190 N N . SER A 1 171 ? -5.910 5.187 16.949 1.00 98.38 171 SER A N 1
ATOM 1191 C CA . SER A 1 171 ? -4.718 4.349 16.826 1.00 98.38 171 SER A CA 1
ATOM 1192 C C . SER A 1 171 ? -4.289 4.238 15.368 1.00 98.38 171 SER A C 1
ATOM 1194 O O . SER A 1 171 ? -5.099 4.405 14.456 1.00 98.38 171 SER A O 1
ATOM 1196 N N . THR A 1 172 ? -3.016 3.932 15.142 1.00 98.31 172 THR A N 1
ATOM 1197 C CA . THR A 1 172 ? -2.506 3.640 13.802 1.00 98.31 172 THR A CA 1
ATOM 1198 C C . THR A 1 172 ? -2.776 2.182 13.457 1.00 98.31 172 THR A C 1
ATOM 1200 O O . THR A 1 172 ? -2.464 1.282 14.235 1.00 98.31 172 THR A O 1
ATOM 1203 N N . VAL A 1 173 ? -3.296 1.950 12.257 1.00 98.44 173 VAL A N 1
ATOM 1204 C CA . VAL A 1 173 ? -3.358 0.637 11.611 1.00 98.44 173 VAL A CA 1
ATOM 1205 C C . VAL A 1 173 ? -2.423 0.653 10.406 1.00 98.44 173 VAL A C 1
ATOM 1207 O O . VAL A 1 173 ? -2.350 1.647 9.680 1.00 98.44 173 VAL A O 1
ATOM 1210 N N . SER A 1 174 ? -1.660 -0.418 10.212 1.00 98.25 174 SER A N 1
ATOM 1211 C CA . SER A 1 174 ? -0.689 -0.509 9.124 1.00 98.25 174 SER A CA 1
ATOM 1212 C C . SER A 1 174 ? -0.524 -1.936 8.632 1.00 98.25 174 SER A C 1
ATOM 1214 O O . SER A 1 174 ? -0.601 -2.864 9.436 1.00 98.25 174 SER A O 1
ATOM 1216 N N . THR A 1 175 ? -0.207 -2.087 7.350 1.00 98.38 175 THR A N 1
ATOM 1217 C CA . THR A 1 175 ? 0.225 -3.357 6.763 1.00 9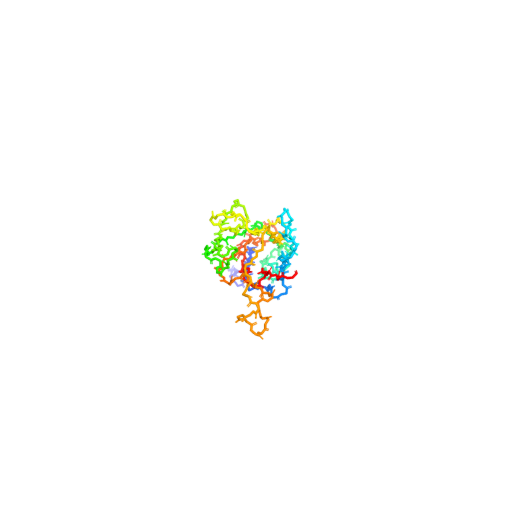8.38 175 THR A CA 1
ATOM 1218 C C . THR A 1 175 ? 1.398 -3.155 5.802 1.00 98.38 175 THR A C 1
ATOM 1220 O O . THR A 1 175 ? 1.645 -2.039 5.333 1.00 98.38 175 THR A O 1
ATOM 1223 N N . ASP A 1 176 ? 2.146 -4.226 5.559 1.00 98.00 176 ASP A N 1
ATOM 1224 C CA . ASP A 1 176 ? 3.172 -4.295 4.519 1.00 98.00 176 ASP A CA 1
ATOM 1225 C C . ASP A 1 176 ? 2.502 -4.636 3.184 1.00 98.00 176 ASP A C 1
ATOM 1227 O O . ASP A 1 176 ? 1.563 -5.422 3.163 1.00 98.00 176 ASP A O 1
ATOM 1231 N N . LEU A 1 177 ? 2.956 -4.030 2.087 1.00 98.06 177 LEU A N 1
ATOM 1232 C CA . LEU A 1 177 ? 2.407 -4.294 0.750 1.00 98.06 177 LEU A CA 1
ATOM 1233 C C . LEU A 1 177 ? 3.186 -5.375 -0.018 1.00 98.06 177 LEU A C 1
ATOM 1235 O O . LEU A 1 177 ? 2.916 -5.604 -1.200 1.00 98.06 177 LEU A O 1
ATOM 1239 N N . GLY A 1 178 ? 4.188 -6.002 0.603 1.00 96.06 178 GLY A N 1
ATOM 1240 C CA . GLY A 1 178 ? 4.959 -7.055 -0.043 1.00 96.06 178 GLY A CA 1
ATOM 1241 C C . GLY A 1 178 ? 4.099 -8.281 -0.332 1.00 96.06 178 GLY A C 1
ATOM 1242 O O . GLY A 1 178 ? 3.368 -8.749 0.537 1.00 96.06 178 GLY A O 1
ATOM 1243 N N . GLY A 1 179 ? 4.185 -8.800 -1.556 1.00 94.88 179 GLY A N 1
ATOM 1244 C CA . GLY A 1 179 ? 3.300 -9.865 -2.043 1.00 94.88 179 GLY A CA 1
ATOM 1245 C C . GLY A 1 179 ? 1.885 -9.409 -2.423 1.00 94.88 179 GLY A C 1
ATOM 1246 O O . GLY A 1 179 ? 1.093 -10.221 -2.887 1.00 94.88 179 GLY A O 1
ATOM 1247 N N . ASN A 1 180 ? 1.535 -8.127 -2.238 1.00 98.00 180 ASN A N 1
ATOM 1248 C CA . ASN A 1 180 ? 0.303 -7.554 -2.796 1.00 98.00 180 ASN A CA 1
ATOM 1249 C C . ASN A 1 180 ? 0.544 -6.857 -4.140 1.00 98.00 180 ASN A C 1
ATOM 1251 O O . ASN A 1 180 ? -0.413 -6.616 -4.869 1.00 98.00 180 ASN A O 1
ATOM 1255 N N . ILE A 1 181 ? 1.786 -6.464 -4.427 1.00 98.31 181 ILE A N 1
ATOM 1256 C CA . ILE A 1 181 ? 2.190 -5.722 -5.624 1.00 98.31 181 ILE A CA 1
ATOM 1257 C C . ILE A 1 181 ? 2.970 -6.680 -6.519 1.00 98.31 181 ILE A C 1
ATOM 1259 O O . ILE A 1 181 ? 4.079 -7.057 -6.146 1.00 98.31 181 ILE A O 1
ATOM 1263 N N . GLY A 1 182 ? 2.407 -7.032 -7.670 1.00 97.06 182 GLY A N 1
ATOM 1264 C CA . GLY A 1 182 ? 2.985 -7.993 -8.604 1.00 97.06 182 GLY A CA 1
ATOM 1265 C C . GLY A 1 182 ? 3.123 -7.442 -10.021 1.00 97.06 182 GLY A C 1
ATOM 1266 O O . GLY A 1 182 ? 2.442 -6.488 -10.406 1.00 97.06 182 GLY A O 1
ATOM 1267 N N . PHE A 1 183 ? 4.005 -8.070 -10.786 1.00 96.62 183 PHE A N 1
ATOM 1268 C CA . PHE A 1 183 ? 4.313 -7.739 -12.174 1.00 96.62 183 PHE A CA 1
ATOM 1269 C C . PHE A 1 183 ? 4.389 -9.039 -12.976 1.00 96.62 183 PHE A C 1
ATOM 1271 O O . PHE A 1 183 ? 5.131 -9.944 -12.585 1.00 96.62 183 PHE A O 1
ATOM 1278 N N . ASP A 1 184 ? 3.599 -9.131 -14.043 1.00 94.62 184 ASP A N 1
ATOM 1279 C CA . ASP A 1 184 ? 3.560 -10.257 -14.978 1.00 94.62 184 ASP A CA 1
ATOM 1280 C C . ASP A 1 184 ? 4.284 -9.900 -16.288 1.00 94.62 184 ASP A C 1
ATOM 1282 O O . ASP A 1 184 ? 4.156 -8.780 -16.775 1.00 94.62 184 ASP A O 1
ATOM 1286 N N . ASP A 1 185 ? 5.016 -10.851 -16.872 1.00 87.62 185 ASP A N 1
ATOM 1287 C CA . ASP A 1 185 ? 5.841 -10.643 -18.080 1.00 87.62 185 ASP A CA 1
ATOM 1288 C C . ASP A 1 185 ? 5.010 -10.436 -19.373 1.00 87.62 185 ASP A C 1
ATOM 1290 O O . ASP A 1 185 ? 5.447 -9.740 -20.295 1.00 87.62 185 ASP A O 1
ATOM 1294 N N . ASP A 1 186 ? 3.816 -11.044 -19.472 1.00 77.12 186 ASP A N 1
ATOM 1295 C CA . ASP A 1 186 ? 3.048 -11.214 -20.724 1.00 77.12 186 ASP A CA 1
ATOM 1296 C C . ASP A 1 186 ? 1.896 -10.227 -20.980 1.00 77.12 186 ASP A C 1
ATOM 1298 O O . ASP A 1 186 ? 1.494 -9.449 -20.089 1.00 77.12 186 ASP A O 1
#

Mean predicted aligned error: 6.22 Å

Sequence (186 aa):
MSTDLGGNIGFDDDIPSLTVGTVNESAITLVTQDAQTIGPASDTASASFAAAFLAAVTPSYGADGAGSTVISGYTLNVTNSASGLTSQGEAITLAKVGNDIVGSTASHGEIFRIAVDANGTVTLTQSQQIDHLPESLDTTNNNAHIDLGSGLVTLSATATVTDGDHDQATSTVSTDLGGNIGFDDD

Secondary structure (DSSP, 8-state):
-----TTT------S-EEEE-----TT--EEEEGGGGSTT--EEEEEE-HHHHHHTEEEE--TT-EEEEEEEEEEEEES-SEEEEEETTEEEEEEEETTEEEEEETTTEEEEEEEE-TTSEEEEEE-S---PPPTTT-TT-TTSEEEPPTTSEEEEEEEEEEESS--EEEEEEEEE-TTTEEEE--

Solvent-accessible surface area (backbone atoms only — not comparable to full-atom values): 10150 Å² total; per-residue (Å²): 136,82,83,85,58,85,90,76,71,79,80,71,58,60,68,30,44,72,47,73,60,75,54,67,56,91,88,51,64,28,59,35,34,32,62,49,13,63,78,94,33,57,28,69,21,62,47,68,48,43,66,32,54,53,70,17,49,49,78,42,29,43,64,55,32,80,54,51,76,47,75,39,73,49,44,58,45,69,72,38,40,75,50,87,46,35,34,92,89,34,65,28,37,45,44,70,58,88,65,24,38,36,32,26,30,94,89,75,39,70,29,33,36,40,39,61,41,80,73,32,36,35,34,41,38,35,44,39,48,66,60,57,70,57,66,93,81,40,94,74,68,72,47,49,51,49,58,43,51,71,69,26,40,34,44,34,28,39,37,39,35,30,18,53,84,65,48,72,26,74,48,77,46,65,45,65,44,34,69,26,38,35,41,29,59,96